Protein AF-0000000078811207 (afdb_homodimer)

Solvent-accessible surface area (backbone atoms only — not comparable to full-atom values): 18098 Å² total; per-residue (Å²): 130,49,45,34,34,35,61,46,60,28,29,70,74,43,28,51,26,34,77,86,66,45,56,83,86,57,55,66,69,56,53,51,52,53,52,51,57,60,66,74,37,53,35,38,34,28,25,46,68,47,51,52,49,49,22,63,73,68,74,38,74,87,61,56,91,26,43,32,40,30,40,31,91,55,86,64,83,60,70,74,47,79,49,45,44,77,34,56,70,62,42,68,61,50,48,54,52,42,43,73,65,46,91,47,42,32,37,32,54,50,40,18,68,47,49,29,52,34,51,66,67,70,56,48,38,32,43,32,40,37,37,36,48,30,32,63,27,57,48,38,44,50,57,60,74,47,85,31,34,36,42,38,51,76,44,76,50,68,47,93,68,42,30,38,36,39,28,30,36,58,70,45,111,132,50,44,36,32,36,62,45,59,27,28,69,73,43,28,52,23,34,81,86,67,46,56,82,88,58,55,66,67,55,54,51,51,54,53,51,59,60,65,74,36,53,34,39,35,29,24,46,69,48,51,51,50,49,22,62,73,66,75,38,73,87,61,57,91,28,43,32,38,31,42,31,91,52,86,64,82,60,69,76,46,78,50,45,43,78,35,57,72,61,42,68,60,51,47,53,52,44,43,74,65,45,91,47,43,32,37,33,55,47,39,17,67,45,49,27,53,33,51,64,66,71,55,49,39,32,40,33,40,36,38,35,48,31,32,62,24,56,49,38,44,50,56,59,75,46,84,30,34,38,41,39,50,76,44,76,50,70,46,93,70,42,31,39,36,40,30,32,34,59,71,47,111

Radius of gyration: 22.1 Å; Cα contacts (8 Å, |Δi|>4): 747; chains: 2; bounding box: 40×66×50 Å

Nearest PDB structures (foldseek):
  7xh2-assembly1_A  TM=8.699E-01  e=9.634E-16  Pseudomonas fluorescens
  3ky8-assembly1_B  TM=8.720E-01  e=1.025E-15  Shewanella loihica PV-4
  3jtw-assembly1_A-2  TM=8.561E-01  e=8.132E-14  Pediococcus pentosaceus ATCC 25745
  3jtw-assembly2_B-3  TM=8.247E-01  e=5.619E-14  Pediococcus pentosaceus ATCC 25745
  6ojs-assembly1_C  TM=7.454E-01  e=2.335E-08  Cryptosporidium hominis

pLDDT: mean 91.36, std 9.41, range [48.72, 98.69]

Sequence (346 aa):
MKQIKANIAVSLDGFIATPDNELDWMPQNVRTLLNKEYETTNYLLLGANTYTCIFEHWGGWPYKSKKTFVVSHYDTNVTEKENVTFLTDMPLRAINELKSSSETDIQVIGGGKFITSLIEASLLDEITLYIVPVMLGDGIKFIGKTFGSKWELTGHRVIDNQVVCLTYQYKGEMKQIKANIAVSLDGFIATPDNELDWMPQNVRTLLNKEYETTNYLLLGANTYTCIFEHWGGWPYKSKKTFVVSHYDTNVTEKENVTFLTDMPLRAINELKSSSETDIQVIGGGKFITSLIEASLLDEITLYIVPVMLGDGIKFIGKTFGSKWELTGHRVIDNQVVCLTYQYKGE

Structure (mmCIF, N/CA/C/O backbone):
data_AF-0000000078811207-model_v1
#
loop_
_entity.id
_entity.type
_entity.pdbx_description
1 polymer 'Bacterial bifunctional deaminase-reductase C-terminal domain-containing protein'
#
loop_
_atom_site.group_PDB
_atom_site.id
_atom_site.type_symbol
_atom_site.label_atom_id
_atom_site.label_alt_id
_atom_site.label_comp_id
_atom_site.label_asym_id
_atom_site.label_entity_id
_atom_site.label_seq_id
_atom_site.pdbx_PDB_ins_code
_atom_site.Cartn_x
_atom_site.Cartn_y
_atom_site.Cartn_z
_atom_site.occupancy
_atom_site.B_iso_or_equiv
_atom_site.auth_seq_id
_atom_site.auth_comp_id
_atom_site.auth_asym_id
_atom_site.auth_atom_id
_atom_site.pdbx_PDB_model_num
ATOM 1 N N . MET A 1 1 ? 14.414 19.469 16.672 1 73.06 1 MET A N 1
ATOM 2 C CA . MET A 1 1 ? 13.5 20.141 15.742 1 73.06 1 MET A CA 1
ATOM 3 C C . MET A 1 1 ? 12.195 19.359 15.609 1 73.06 1 MET A C 1
ATOM 5 O O . MET A 1 1 ? 12.203 18.125 15.672 1 73.06 1 MET A O 1
ATOM 9 N N . LYS A 1 2 ? 11.062 20.094 15.516 1 90.06 2 LYS A N 1
ATOM 10 C CA . LYS A 1 2 ? 9.75 19.469 15.461 1 90.06 2 LYS A CA 1
ATOM 11 C C . LYS A 1 2 ? 9.547 18.734 14.141 1 90.06 2 LYS A C 1
ATOM 13 O O . LYS A 1 2 ? 10.227 19.016 13.156 1 90.06 2 LYS A O 1
ATOM 18 N N . GLN A 1 3 ? 8.766 17.797 14.203 1 95.19 3 GLN A N 1
ATOM 19 C CA . GLN A 1 3 ? 8.562 16.938 13.055 1 95.19 3 GLN A CA 1
ATOM 20 C C . GLN A 1 3 ? 7.246 17.25 12.352 1 95.19 3 GLN A C 1
ATOM 22 O O . GLN A 1 3 ? 6.289 17.703 12.984 1 95.19 3 GLN A O 1
ATOM 27 N N . ILE A 1 4 ? 7.281 17.094 11.062 1 96.88 4 ILE A N 1
ATOM 28 C CA . ILE A 1 4 ? 6.059 17.047 10.273 1 96.88 4 ILE A CA 1
ATOM 29 C C . ILE A 1 4 ? 5.645 15.602 10.047 1 96.88 4 ILE A C 1
ATOM 31 O O . ILE A 1 4 ? 6.395 14.812 9.461 1 96.88 4 ILE A O 1
ATOM 35 N N . LYS A 1 5 ? 4.402 15.289 10.531 1 97.38 5 LYS A N 1
ATOM 36 C CA . LYS A 1 5 ? 3.926 13.906 10.516 1 97.38 5 LYS A CA 1
ATOM 37 C C . LYS A 1 5 ? 2.6 13.789 9.766 1 97.38 5 LYS A C 1
ATOM 39 O O . LYS A 1 5 ? 1.754 14.68 9.852 1 97.38 5 LYS A O 1
ATOM 44 N N . ALA A 1 6 ? 2.516 12.711 9.109 1 97.38 6 ALA A N 1
ATOM 45 C CA . ALA A 1 6 ? 1.243 12.391 8.469 1 97.38 6 ALA A CA 1
ATOM 46 C C . ALA A 1 6 ? 0.683 11.07 8.977 1 97.38 6 ALA A C 1
ATOM 48 O O . ALA A 1 6 ? 1.429 10.109 9.18 1 97.38 6 ALA A O 1
ATOM 49 N N . ASN A 1 7 ? -0.585 11.062 9.312 1 97 7 ASN A N 1
ATOM 50 C CA . ASN A 1 7 ? -1.385 9.875 9.586 1 97 7 ASN A CA 1
ATOM 51 C C . ASN A 1 7 ? -2.508 9.711 8.562 1 97 7 ASN A C 1
ATOM 53 O O . ASN A 1 7 ? -3.295 10.633 8.344 1 97 7 ASN A O 1
ATOM 57 N N . ILE A 1 8 ? -2.58 8.555 8.008 1 97.06 8 ILE A N 1
ATOM 58 C CA . ILE A 1 8 ? -3.539 8.422 6.918 1 97.06 8 ILE A CA 1
ATOM 59 C C . ILE A 1 8 ? -4.012 6.977 6.812 1 97.06 8 ILE A C 1
ATOM 61 O O . ILE A 1 8 ? -3.217 6.047 6.961 1 97.06 8 ILE A O 1
ATOM 65 N N . ALA A 1 9 ? -5.305 6.82 6.621 1 97.69 9 ALA A N 1
ATOM 66 C CA . ALA A 1 9 ? -5.871 5.512 6.316 1 97.69 9 ALA A CA 1
ATOM 67 C C . ALA A 1 9 ? -5.758 5.195 4.828 1 97.69 9 ALA A C 1
ATOM 69 O O . ALA A 1 9 ? -6.031 6.051 3.984 1 97.69 9 ALA A O 1
ATOM 70 N N . VAL A 1 10 ? -5.32 4.008 4.508 1 98.06 10 VAL A N 1
ATOM 71 C CA . VAL A 1 10 ? -5.105 3.607 3.123 1 98.06 10 VAL A CA 1
ATOM 72 C C . VAL A 1 10 ? -5.684 2.213 2.893 1 98.06 10 VAL A C 1
ATOM 74 O O . VAL A 1 10 ? -5.562 1.335 3.752 1 98.06 10 VAL A O 1
ATOM 77 N N . SER A 1 11 ? -6.371 2.041 1.734 1 98.12 11 SER A N 1
ATOM 78 C CA . SER A 1 11 ? -6.816 0.711 1.332 1 98.12 11 SER A CA 1
ATOM 79 C C . SER A 1 11 ? -5.645 -0.158 0.892 1 98.12 11 SER A C 1
ATOM 81 O O . SER A 1 11 ? -4.539 0.345 0.679 1 98.12 11 SER A O 1
ATOM 83 N N . LEU A 1 12 ? -5.848 -1.449 0.739 1 97.5 12 LEU A N 1
ATOM 84 C CA . LEU A 1 12 ? -4.801 -2.387 0.35 1 97.5 12 LEU A CA 1
ATOM 85 C C . LEU A 1 12 ? -4.207 -2.008 -1.003 1 97.5 12 LEU A C 1
ATOM 87 O O . LEU A 1 12 ? -3.021 -2.242 -1.253 1 97.5 12 LEU A O 1
ATOM 91 N N . ASP A 1 13 ? -5.094 -1.452 -1.814 1 97.25 13 ASP A N 1
ATOM 92 C CA . ASP A 1 13 ? -4.645 -1.109 -3.16 1 97.25 13 ASP A CA 1
ATOM 93 C C . ASP A 1 13 ? -4.219 0.354 -3.24 1 97.25 13 ASP A C 1
ATOM 95 O O . ASP A 1 13 ? -4.039 0.896 -4.332 1 97.25 13 ASP A O 1
ATOM 99 N N . GLY A 1 14 ? -4.078 1.075 -2.133 1 97.25 14 GLY A N 1
ATOM 100 C CA . GLY A 1 14 ? -3.322 2.316 -2.064 1 97.25 14 GLY A CA 1
ATOM 101 C C . GLY A 1 14 ? -4.191 3.553 -2.191 1 97.25 14 GLY A C 1
ATOM 102 O O . GLY A 1 14 ? -3.697 4.633 -2.516 1 97.25 14 GLY A O 1
ATOM 103 N N . PHE A 1 15 ? -5.484 3.43 -1.95 1 97.56 15 PHE A N 1
ATOM 104 C CA . PHE A 1 15 ? -6.383 4.57 -2.07 1 97.56 15 PHE A CA 1
ATOM 105 C C . PHE A 1 15 ? -6.785 5.094 -0.696 1 97.56 15 PHE A C 1
ATOM 107 O O . PHE A 1 15 ? -6.859 4.328 0.267 1 97.56 15 PHE A O 1
ATOM 114 N N . ILE A 1 16 ? -7.062 6.395 -0.627 1 96.69 16 ILE A N 1
ATOM 115 C CA . ILE A 1 16 ? -7.438 7.012 0.641 1 96.69 16 ILE A CA 1
ATOM 116 C C . ILE A 1 16 ? -8.898 7.449 0.588 1 96.69 16 ILE A C 1
ATOM 118 O O . ILE A 1 16 ? -9.492 7.793 1.616 1 96.69 16 ILE A O 1
ATOM 122 N N . ALA A 1 17 ? -9.484 7.48 -0.58 1 95.25 17 ALA A N 1
ATOM 123 C CA . ALA A 1 17 ? -10.883 7.82 -0.803 1 95.25 17 ALA A CA 1
ATOM 124 C C . ALA A 1 17 ? -11.375 7.277 -2.145 1 95.25 17 ALA A C 1
ATOM 126 O O . ALA A 1 17 ? -10.57 6.98 -3.029 1 95.25 17 ALA A O 1
ATOM 127 N N . THR A 1 18 ? -12.68 7.137 -2.23 1 94.56 18 THR A N 1
ATOM 128 C CA . THR A 1 18 ? -13.273 6.82 -3.525 1 94.56 18 THR A CA 1
ATOM 129 C C . THR A 1 18 ? -13.148 8 -4.48 1 94.56 18 THR A C 1
ATOM 131 O O . THR A 1 18 ? -12.734 9.094 -4.078 1 94.56 18 THR A O 1
ATOM 134 N N . PRO A 1 19 ? -13.461 7.723 -5.723 1 93.44 19 PRO A N 1
ATOM 135 C CA . PRO A 1 19 ? -13.352 8.82 -6.684 1 93.44 19 PRO A CA 1
ATOM 136 C C . PRO A 1 19 ? -14.211 10.023 -6.309 1 93.44 19 PRO A C 1
ATOM 138 O O . PRO A 1 19 ? -13.883 11.164 -6.656 1 93.44 19 PRO A O 1
ATOM 141 N N . ASP A 1 20 ? -15.289 9.844 -5.613 1 90.81 20 ASP A N 1
ATOM 142 C CA . ASP A 1 20 ? -16.203 10.898 -5.188 1 90.81 20 ASP A CA 1
ATOM 143 C C . ASP A 1 20 ? -15.828 11.414 -3.799 1 90.81 20 ASP A C 1
ATOM 145 O O . ASP A 1 20 ? -16.656 12.016 -3.115 1 90.81 20 ASP A O 1
ATOM 149 N N . ASN A 1 21 ? -14.672 11.047 -3.318 1 90.31 21 ASN A N 1
ATOM 150 C CA . ASN A 1 21 ? -14.086 11.539 -2.074 1 90.31 21 ASN A CA 1
ATOM 151 C C . ASN A 1 21 ? -14.812 10.969 -0.855 1 90.31 21 ASN A C 1
ATOM 153 O O . ASN A 1 21 ? -14.828 11.594 0.208 1 90.31 21 ASN A O 1
ATOM 157 N N . GLU A 1 22 ? -15.445 9.859 -1.056 1 90.69 22 GLU A N 1
ATOM 158 C CA . GLU A 1 22 ? -16.125 9.227 0.065 1 90.69 22 GLU A CA 1
ATOM 159 C C . GLU A 1 22 ? -15.164 8.391 0.904 1 90.69 22 GLU A C 1
ATOM 161 O O . GLU A 1 22 ? -14.219 7.809 0.373 1 90.69 22 GLU A O 1
ATOM 166 N N . LEU A 1 23 ? -15.5 8.297 2.246 1 92.06 23 LEU A N 1
ATOM 167 C CA . LEU A 1 23 ? -14.617 7.641 3.199 1 92.06 23 LEU A CA 1
ATOM 168 C C . LEU A 1 23 ? -15.344 6.523 3.941 1 92.06 23 LEU A C 1
ATOM 170 O O . LEU A 1 23 ? -14.836 6.008 4.941 1 92.06 23 LEU A O 1
ATOM 174 N N . ASP A 1 24 ? -16.469 6.121 3.52 1 91.81 24 ASP A N 1
ATOM 175 C CA . ASP A 1 24 ? -17.328 5.16 4.215 1 91.81 24 ASP A CA 1
ATOM 176 C C . ASP A 1 24 ? -16.641 3.799 4.32 1 91.81 24 ASP A C 1
ATOM 178 O O . ASP A 1 24 ? -17 2.984 5.172 1 91.81 24 ASP A O 1
ATOM 182 N N . TRP A 1 25 ? -15.68 3.566 3.502 1 93.88 25 TRP A N 1
ATOM 183 C CA . TRP A 1 25 ? -14.945 2.305 3.523 1 93.88 25 TRP A CA 1
ATOM 184 C C . TRP A 1 25 ? -14.055 2.217 4.754 1 93.88 25 TRP A C 1
ATOM 186 O O . TRP A 1 25 ? -13.602 1.13 5.121 1 93.88 25 TRP A O 1
ATOM 196 N N . MET A 1 26 ? -13.719 3.338 5.41 1 94.81 26 MET A N 1
ATOM 197 C CA . MET A 1 26 ? -12.836 3.412 6.574 1 94.81 26 MET A CA 1
ATOM 198 C C . MET A 1 26 ? -13.586 3.025 7.848 1 94.81 26 MET A C 1
ATOM 200 O O . MET A 1 26 ? -14.633 3.6 8.156 1 94.81 26 MET A O 1
ATOM 204 N N . PRO A 1 27 ? -12.992 2.107 8.578 1 96.19 27 PRO A N 1
ATOM 205 C CA . PRO A 1 27 ? -13.625 1.728 9.844 1 96.19 27 PRO A CA 1
ATOM 206 C C . PRO A 1 27 ? -13.688 2.881 10.844 1 96.19 27 PRO A C 1
ATOM 208 O O . PRO A 1 27 ? -12.766 3.699 10.898 1 96.19 27 PRO A O 1
ATOM 211 N N . GLN A 1 28 ? -14.695 2.883 11.695 1 94.88 28 GLN A N 1
ATOM 212 C CA . GLN A 1 28 ? -14.922 3.949 12.664 1 94.88 28 GLN A CA 1
ATOM 213 C C . GLN A 1 28 ? -13.766 4.039 13.656 1 94.88 28 GLN A C 1
ATOM 215 O O . GLN A 1 28 ? -13.383 5.133 14.07 1 94.88 28 GLN A O 1
ATOM 220 N N . ASN A 1 29 ? -13.289 2.947 14.055 1 96.38 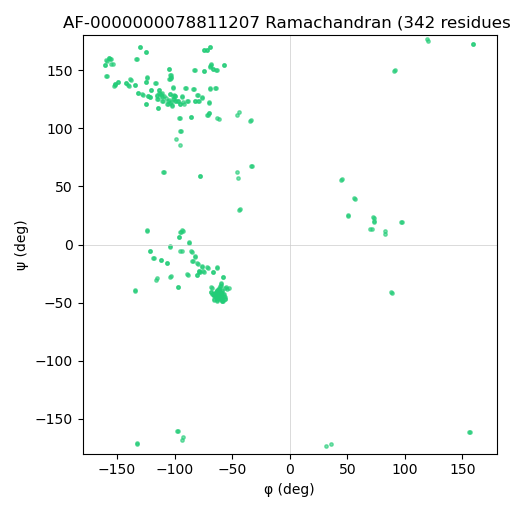29 ASN A N 1
ATOM 221 C CA . ASN A 1 29 ? -12.188 2.953 15.016 1 96.38 29 ASN A CA 1
ATOM 222 C C . ASN A 1 29 ? -10.953 3.643 14.445 1 96.38 29 ASN A C 1
ATOM 224 O O . ASN A 1 29 ? -10.234 4.336 15.164 1 96.38 29 ASN A O 1
ATOM 228 N N . VAL A 1 30 ? -10.719 3.434 13.172 1 96.81 30 VAL A N 1
ATOM 229 C CA . VAL A 1 30 ? -9.594 4.098 12.516 1 96.81 30 VAL A CA 1
ATOM 230 C C . VAL A 1 30 ? -9.836 5.602 12.477 1 96.81 30 VAL A C 1
ATOM 232 O O . VAL A 1 30 ? -8.93 6.391 12.781 1 96.81 30 VAL A O 1
ATOM 235 N N . ARG A 1 31 ? -11.039 5.973 12.148 1 94.44 31 ARG A N 1
ATOM 236 C CA . ARG A 1 31 ? -11.398 7.387 12.141 1 94.44 31 ARG A CA 1
ATOM 237 C C . ARG A 1 31 ? -11.148 8.016 13.508 1 94.44 31 ARG A C 1
ATOM 239 O O . ARG A 1 31 ? -10.586 9.109 13.594 1 94.44 31 ARG A O 1
ATOM 246 N N . THR A 1 32 ? -11.531 7.336 14.508 1 95.31 32 THR A N 1
ATOM 247 C CA . THR A 1 32 ? -11.359 7.816 15.875 1 95.31 32 THR A CA 1
ATOM 248 C C . THR A 1 32 ? -9.883 7.973 16.203 1 95.31 32 THR A C 1
ATOM 250 O O . THR A 1 32 ? -9.477 8.977 16.797 1 95.31 32 THR A O 1
ATOM 253 N N . LEU A 1 33 ? -9.117 7.031 15.836 1 95.62 33 LEU A N 1
ATOM 254 C CA . LEU A 1 33 ? -7.684 7.074 16.109 1 95.62 33 LEU A CA 1
ATOM 255 C C . LEU A 1 33 ? -7.023 8.227 15.359 1 95.62 33 LEU A C 1
ATOM 257 O O . LEU A 1 33 ? -6.16 8.914 15.906 1 95.62 33 LEU A O 1
ATOM 261 N N . LEU A 1 34 ? -7.41 8.406 14.117 1 94.38 34 LEU A N 1
ATOM 262 C CA . LEU A 1 34 ? -6.883 9.523 13.336 1 94.38 34 LEU A CA 1
ATOM 263 C C . LEU A 1 34 ? -7.223 10.852 13.992 1 94.38 34 LEU A C 1
ATOM 265 O O . LEU A 1 34 ? -6.359 11.727 14.117 1 94.38 34 LEU A O 1
ATOM 269 N N . ASN A 1 35 ? -8.43 11.008 14.398 1 91.94 35 ASN A N 1
ATOM 270 C CA . ASN A 1 35 ? -8.852 12.227 15.086 1 91.94 35 ASN A CA 1
ATOM 271 C C . ASN A 1 35 ? -8.047 12.461 16.359 1 91.94 35 ASN A C 1
ATOM 273 O O . ASN A 1 35 ? -7.695 13.602 16.672 1 91.94 35 ASN A O 1
ATOM 277 N N . LYS A 1 36 ? -7.77 11.422 17.047 1 93.44 36 LYS A N 1
ATOM 278 C CA . LYS A 1 36 ? -6.977 11.531 18.281 1 93.44 36 LYS A CA 1
ATOM 279 C C . LYS A 1 36 ? -5.57 12.047 17.969 1 93.44 36 LYS A C 1
ATOM 281 O O . LYS A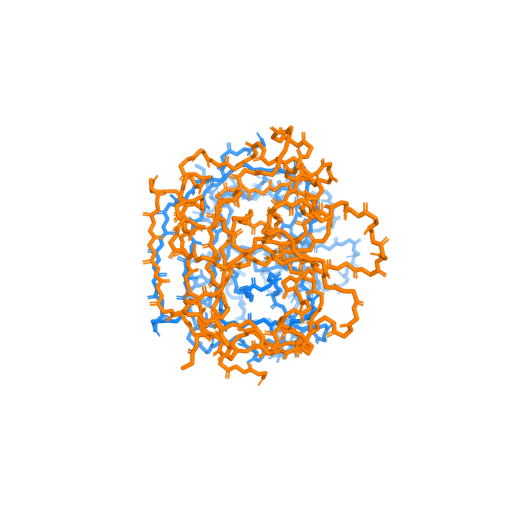 1 36 ? -5 12.805 18.766 1 93.44 36 LYS A O 1
ATOM 286 N N . GLU A 1 37 ? -5.027 11.578 16.875 1 92.88 37 GLU A N 1
ATOM 287 C CA . GLU A 1 37 ? -3.707 12.062 16.469 1 92.88 37 GLU A CA 1
ATOM 288 C C . GLU A 1 37 ? -3.715 13.57 16.25 1 92.88 37 GLU A C 1
ATOM 290 O O . GLU A 1 37 ? -2.775 14.266 16.641 1 92.88 37 GLU A O 1
ATOM 295 N N . TYR A 1 38 ? -4.77 14.062 15.625 1 91.12 38 TYR A N 1
ATOM 296 C CA . TYR A 1 38 ? -4.887 15.492 15.344 1 91.12 38 TYR A CA 1
ATOM 297 C C . TYR A 1 38 ? -5.027 16.297 16.641 1 91.12 38 TYR A C 1
ATOM 299 O O . TYR A 1 38 ? -4.629 17.453 16.703 1 91.12 38 TYR A O 1
ATOM 307 N N . GLU A 1 39 ? -5.496 15.625 17.656 1 89.19 39 GLU A N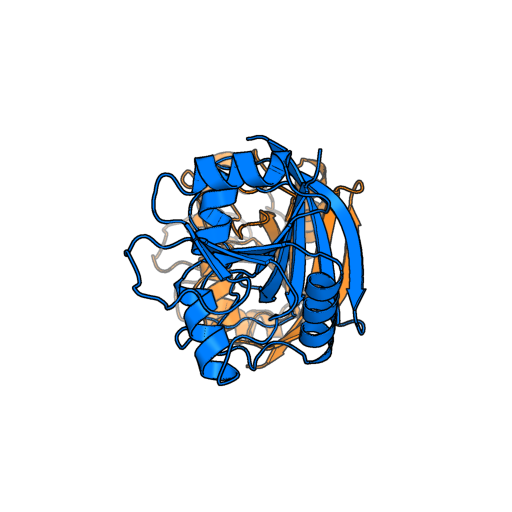 1
ATOM 308 C CA . GLU A 1 39 ? -5.715 16.297 18.938 1 89.19 39 GLU A CA 1
ATOM 309 C C . GLU A 1 39 ? -4.41 16.453 19.703 1 89.19 39 GLU A C 1
ATOM 311 O O . GLU A 1 39 ? -4.324 17.266 20.641 1 89.19 39 GLU A O 1
ATOM 316 N N . THR A 1 40 ? -3.434 15.766 19.359 1 88.94 40 THR A N 1
ATOM 317 C CA . THR A 1 40 ? -2.188 15.734 20.109 1 88.94 40 THR A CA 1
ATOM 318 C C . THR A 1 40 ? -1.311 16.938 19.75 1 88.94 40 THR A C 1
ATOM 320 O O . THR A 1 40 ? -0.302 17.188 20.406 1 88.94 40 THR A O 1
ATOM 323 N N . THR A 1 41 ? -1.635 17.641 18.766 1 91 41 THR A N 1
ATOM 324 C CA . THR A 1 41 ? -0.812 18.75 18.328 1 91 41 THR A CA 1
ATOM 325 C C . THR A 1 41 ? -1.631 20.047 18.281 1 91 41 THR A C 1
ATOM 327 O O . THR A 1 41 ? -2.859 20 18.375 1 91 41 THR A O 1
ATOM 330 N N . ASN A 1 42 ? -0.828 21.141 18.188 1 92.38 42 ASN A N 1
ATOM 331 C CA . ASN A 1 42 ? -1.489 22.438 18.016 1 92.38 42 ASN A CA 1
ATOM 332 C C . ASN A 1 42 ? -1.373 22.938 16.578 1 92.38 42 ASN A C 1
ATOM 334 O O . ASN A 1 42 ? -1.95 23.969 16.234 1 92.38 42 ASN A O 1
ATOM 338 N N . TYR A 1 43 ? -0.715 22.203 15.766 1 94.62 43 TYR A N 1
ATOM 339 C CA . TYR A 1 43 ? -0.468 22.656 14.398 1 94.62 43 TYR A CA 1
ATOM 340 C C . TYR A 1 43 ? -0.968 21.625 13.391 1 94.62 43 TYR A C 1
ATOM 342 O O . TYR A 1 43 ? -0.544 20.469 13.406 1 94.62 43 TYR A O 1
ATOM 350 N N . LEU A 1 44 ? -1.874 22.109 12.562 1 95.31 44 LEU A N 1
ATOM 351 C CA . LEU A 1 44 ? -2.416 21.266 11.5 1 95.31 44 LEU A CA 1
ATOM 352 C C . LEU A 1 44 ? -2.064 21.844 10.133 1 95.31 44 LEU A C 1
ATOM 354 O O . LEU A 1 44 ? -2.084 23.062 9.938 1 95.31 44 LEU A O 1
ATOM 358 N N . LEU A 1 45 ? -1.705 21 9.227 1 95.25 45 LEU A N 1
ATOM 359 C CA . LEU A 1 45 ? -1.34 21.359 7.863 1 95.25 45 LEU A CA 1
ATOM 360 C C . LEU A 1 45 ? -2.141 20.531 6.859 1 95.25 45 LEU A C 1
ATOM 362 O O . LEU A 1 45 ? -2.219 19.312 6.973 1 95.25 45 LEU A O 1
ATOM 366 N N . LEU A 1 46 ? -2.777 21.188 5.891 1 94.19 46 LEU A N 1
ATOM 367 C CA . LEU A 1 46 ? -3.51 20.438 4.879 1 94.19 46 LEU A CA 1
ATOM 368 C C . LEU A 1 46 ? -3.648 21.234 3.592 1 94.19 46 LEU A C 1
ATOM 370 O O . LEU A 1 46 ? -3.377 22.438 3.576 1 94.19 46 LEU A O 1
ATOM 374 N N . GLY A 1 47 ? -3.9 20.547 2.504 1 91.75 47 GLY A N 1
ATOM 375 C CA . GLY A 1 47 ? -4.191 21.188 1.235 1 91.75 47 GLY A CA 1
ATOM 376 C C . GLY A 1 47 ? -5.586 21.781 1.176 1 91.75 47 GLY A C 1
ATOM 377 O O . GLY A 1 47 ? -6.48 21.359 1.906 1 91.75 47 GLY A O 1
ATOM 378 N N . ALA A 1 48 ? -5.836 22.594 0.17 1 89.19 48 ALA A N 1
ATOM 379 C CA . ALA A 1 48 ? -7.086 23.328 0.034 1 89.19 48 ALA A CA 1
ATOM 380 C C . ALA A 1 48 ? -8.25 22.391 -0.26 1 89.19 48 ALA A C 1
ATOM 382 O O . ALA A 1 48 ? -9.344 22.547 0.292 1 89.19 48 ALA A O 1
ATOM 383 N N . ASN A 1 49 ? -8.047 21.422 -1.085 1 87.75 49 ASN A N 1
ATOM 384 C CA . ASN A 1 49 ? -9.109 20.484 -1.432 1 87.75 49 ASN A CA 1
ATOM 385 C C . ASN A 1 49 ? -9.578 19.703 -0.214 1 87.75 49 ASN A C 1
ATOM 387 O O . ASN A 1 49 ? -10.781 19.547 0.007 1 87.75 49 ASN A O 1
ATOM 391 N N . THR A 1 50 ? -8.664 19.188 0.552 1 90.69 50 THR A N 1
ATOM 392 C CA . THR A 1 50 ? -9 18.453 1.763 1 90.69 50 THR A CA 1
ATOM 393 C C . THR A 1 50 ? -9.711 19.359 2.768 1 90.69 50 THR A C 1
ATOM 395 O O . THR A 1 50 ? -10.703 18.953 3.379 1 90.69 50 THR A O 1
ATOM 398 N N . TYR A 1 51 ? -9.234 20.609 2.912 1 89.75 51 TYR A N 1
ATOM 399 C CA . TYR A 1 51 ? -9.867 21.562 3.809 1 89.75 51 TYR A CA 1
ATOM 400 C C . TYR A 1 51 ? -11.328 21.781 3.422 1 89.75 51 TYR A C 1
ATOM 402 O O . TYR A 1 51 ? -12.219 21.719 4.27 1 89.75 51 TYR A O 1
ATOM 410 N N . THR A 1 52 ? -11.547 22.016 2.154 1 88.19 52 THR A N 1
ATOM 411 C CA . THR A 1 52 ? -12.891 22.266 1.647 1 88.19 52 THR A CA 1
ATOM 412 C C . THR A 1 52 ? -13.797 21.062 1.874 1 88.19 52 THR A C 1
ATOM 414 O O . THR A 1 52 ? -14.938 21.203 2.311 1 88.19 52 THR A O 1
ATOM 417 N N . CYS A 1 53 ? -13.25 19.938 1.634 1 87.75 53 CYS A N 1
ATOM 418 C CA . CYS A 1 53 ? -14.023 18.703 1.805 1 87.75 53 CYS A CA 1
ATOM 419 C C . CYS A 1 53 ? -14.445 18.516 3.258 1 87.75 53 CYS A C 1
ATOM 421 O O . CYS A 1 53 ? -15.609 18.25 3.543 1 87.75 53 CYS A O 1
ATOM 423 N N . ILE A 1 54 ? -13.508 18.672 4.148 1 87.75 54 ILE A N 1
ATOM 424 C CA . ILE A 1 54 ? -13.797 18.516 5.57 1 87.75 54 ILE A CA 1
ATOM 425 C C . ILE A 1 54 ? -14.781 19.594 6.02 1 87.75 54 ILE A C 1
ATOM 427 O O . ILE A 1 54 ? -15.742 19.312 6.738 1 87.75 54 ILE A O 1
ATOM 431 N N . PHE A 1 55 ? -14.602 20.75 5.586 1 87.62 55 PHE A N 1
ATOM 432 C CA . PHE A 1 55 ? -15.469 21.875 5.93 1 87.62 55 PHE A CA 1
ATOM 433 C C . PHE A 1 55 ? -16.906 21.594 5.504 1 87.62 55 PHE A C 1
ATOM 435 O O . PHE A 1 55 ? -17.844 21.797 6.285 1 87.62 55 PHE A O 1
ATOM 442 N N . GLU A 1 56 ? -17.047 21.172 4.312 1 87.69 56 GLU A N 1
ATOM 443 C CA . GLU A 1 56 ? -18.375 20.875 3.77 1 87.69 56 GLU A CA 1
ATOM 444 C C . GLU A 1 56 ? -19.016 19.688 4.484 1 87.69 56 GLU A C 1
ATOM 446 O O . GLU A 1 56 ? -20.203 19.703 4.797 1 87.69 56 GLU A O 1
ATOM 451 N N . HIS A 1 57 ? -18.234 18.719 4.711 1 84.75 57 HIS A N 1
ATOM 452 C CA . HIS A 1 57 ? -18.75 17.5 5.336 1 84.75 57 HIS A CA 1
ATOM 453 C C . HIS A 1 57 ? -19.25 17.781 6.75 1 84.75 57 HIS A C 1
ATOM 455 O O . HIS A 1 57 ? -20.281 17.266 7.16 1 84.75 57 HIS A O 1
ATOM 461 N N . TRP A 1 58 ? -18.516 18.547 7.477 1 86 58 TRP A N 1
ATOM 462 C CA . TRP A 1 58 ? -18.844 18.797 8.883 1 86 58 TRP A CA 1
ATOM 463 C C . TRP A 1 58 ? -19.688 20.062 9.039 1 86 58 TRP A C 1
ATOM 465 O O . TRP A 1 58 ? -20.172 20.359 10.133 1 86 58 TRP A O 1
ATOM 475 N N . GLY A 1 59 ? -19.891 20.766 7.965 1 87.19 59 GLY A N 1
ATOM 476 C CA . GLY A 1 59 ? -20.609 22.031 8.031 1 87.19 59 GLY A CA 1
ATOM 477 C C . GLY A 1 59 ? -19.797 23.141 8.656 1 87.19 59 GLY A C 1
ATOM 478 O O . GLY A 1 59 ? -20.359 24.094 9.203 1 87.19 59 GLY A O 1
ATOM 479 N N . GLY A 1 60 ? -18.516 22.953 8.664 1 87.69 60 GLY A N 1
ATOM 480 C CA . GLY A 1 60 ? -17.547 23.859 9.25 1 87.69 60 GLY A CA 1
ATOM 481 C C . GLY A 1 60 ? -16.219 23.172 9.57 1 87.69 60 GLY A C 1
ATOM 482 O O . GLY A 1 60 ? -16.094 21.953 9.43 1 87.69 60 GLY A O 1
ATOM 483 N N . TRP A 1 61 ? -15.25 24.016 9.969 1 90 61 TRP A N 1
ATOM 484 C CA . TRP A 1 61 ? -13.961 23.453 10.344 1 90 61 TRP A CA 1
ATOM 485 C C . TRP A 1 61 ? -14.008 22.875 11.758 1 90 61 TRP A C 1
ATOM 487 O O . TRP A 1 61 ? -14.258 23.609 12.719 1 90 61 TRP A O 1
ATOM 497 N N . PRO A 1 62 ? -13.68 21.594 11.945 1 87.94 62 PRO A N 1
ATOM 498 C CA . PRO A 1 62 ? -13.898 20.953 13.234 1 87.94 62 PRO A CA 1
ATOM 499 C C . PRO A 1 62 ? -12.75 21.188 14.219 1 87.94 62 PRO A C 1
ATOM 501 O O . PRO A 1 62 ? -12.898 20.938 15.414 1 87.94 62 PRO A O 1
ATOM 504 N N . TYR A 1 63 ? -11.648 21.641 13.773 1 90.62 63 TYR A N 1
ATOM 505 C CA . TYR A 1 63 ? -10.484 21.828 14.641 1 90.62 63 TYR A CA 1
ATOM 506 C C . TYR A 1 63 ? -10.203 23.312 14.867 1 90.62 63 TYR A C 1
ATOM 508 O O . TYR A 1 63 ? -9.078 23.781 14.68 1 90.62 63 TYR A O 1
ATOM 516 N N . LYS A 1 64 ? -11.086 24.047 15.469 1 88 64 LYS A N 1
ATOM 517 C CA . LYS A 1 64 ? -11.047 25.5 15.586 1 88 64 LYS A CA 1
ATOM 518 C C . LYS A 1 64 ? -10.016 25.953 16.625 1 88 64 LYS A C 1
ATOM 520 O O . LYS A 1 64 ? -9.5 27.062 16.547 1 88 64 LYS A O 1
ATOM 525 N N . SER A 1 65 ? -9.68 25.094 17.531 1 88.69 65 SER A N 1
ATOM 526 C CA . SER A 1 65 ? -8.742 25.438 18.594 1 88.69 65 SER A CA 1
ATOM 527 C C . SER A 1 65 ? -7.301 25.25 18.156 1 88.69 65 SER A C 1
ATOM 529 O O . SER A 1 65 ? -6.367 25.625 18.859 1 88.69 65 SER A O 1
ATOM 531 N N . LYS A 1 66 ? -7.113 24.703 16.969 1 92.31 66 LYS A N 1
ATOM 532 C CA . LYS A 1 66 ? -5.773 24.406 16.469 1 92.31 66 LYS A CA 1
ATOM 533 C C . LYS A 1 66 ? -5.328 25.438 15.438 1 92.31 66 LYS A C 1
ATOM 535 O O . LYS A 1 66 ? -6.152 25.984 14.703 1 92.31 66 LYS A O 1
ATOM 540 N N . LYS A 1 67 ? -4.055 25.75 15.477 1 93.12 67 LYS A N 1
ATOM 541 C CA . LYS A 1 67 ? -3.492 26.547 14.383 1 93.12 67 LYS A CA 1
ATOM 542 C C . LYS A 1 67 ? -3.43 25.734 13.094 1 93.12 67 LYS A C 1
ATOM 544 O O . LYS A 1 67 ? -2.678 24.766 12.992 1 93.12 67 LYS A O 1
ATOM 549 N N . THR A 1 68 ? -4.227 26.172 12.148 1 93.44 68 THR A N 1
ATOM 550 C CA . THR A 1 68 ? -4.363 25.406 10.914 1 93.44 68 THR A CA 1
ATOM 551 C C . THR A 1 68 ? -3.787 26.188 9.734 1 93.44 68 THR A C 1
ATOM 553 O O . THR A 1 68 ? -4.086 27.375 9.562 1 93.44 68 THR A O 1
ATOM 556 N N . PHE A 1 69 ? -2.949 25.516 8.977 1 92.38 69 PHE A N 1
ATOM 557 C CA . PHE A 1 69 ? -2.355 26.094 7.781 1 92.38 69 PHE A CA 1
ATOM 558 C C . PHE A 1 69 ? -2.814 25.344 6.535 1 92.38 69 PHE A C 1
ATOM 560 O O . PHE A 1 69 ? -2.658 24.125 6.445 1 92.38 69 PHE A O 1
ATOM 567 N N . VAL A 1 70 ? -3.354 26.047 5.613 1 92.81 70 VAL A N 1
ATOM 568 C CA . VAL A 1 70 ? -3.916 25.469 4.398 1 92.81 70 VAL A CA 1
ATOM 569 C C . VAL A 1 70 ? -3.104 25.922 3.188 1 92.81 70 VAL A C 1
ATOM 571 O O . VAL A 1 70 ? -3.01 27.125 2.908 1 92.81 70 VAL A O 1
ATOM 574 N N . VAL A 1 71 ? -2.512 24.969 2.523 1 91.12 71 VAL A N 1
ATOM 575 C CA . VAL A 1 71 ? -1.761 25.266 1.308 1 91.12 71 VAL A CA 1
ATOM 576 C C . VAL A 1 71 ? -2.717 25.359 0.12 1 91.12 71 VAL A C 1
ATOM 578 O O . VAL A 1 71 ? -3.488 24.438 -0.136 1 91.12 71 VAL A O 1
ATOM 581 N N . SER A 1 72 ? -2.676 26.484 -0.554 1 84.62 72 SER A N 1
ATOM 582 C CA . SER A 1 72 ? -3.574 26.734 -1.678 1 84.62 72 SER A CA 1
ATOM 583 C C . SER A 1 72 ? -2.855 27.438 -2.82 1 84.62 72 SER A C 1
ATOM 585 O O . SER A 1 72 ? -1.938 28.234 -2.586 1 84.62 72 SER A O 1
ATOM 587 N N . HIS A 1 73 ? -3.096 26.984 -4.066 1 74.81 73 HIS A N 1
ATOM 588 C CA . HIS A 1 73 ? -2.561 27.703 -5.219 1 74.81 73 HIS A CA 1
ATOM 589 C C . HIS A 1 73 ? -3.402 28.938 -5.547 1 74.81 73 HIS A C 1
ATOM 591 O O . HIS A 1 73 ? -2.973 29.797 -6.309 1 74.81 73 HIS A O 1
ATOM 597 N N . TYR A 1 74 ? -4.574 28.875 -5.117 1 63 74 TYR A N 1
ATOM 598 C CA . TYR A 1 74 ? -5.453 29.984 -5.453 1 63 74 TYR A CA 1
ATOM 599 C C . TYR A 1 74 ? -5.73 30.859 -4.227 1 63 74 TYR A C 1
ATOM 601 O O . TYR A 1 74 ? -5.727 30.359 -3.098 1 63 74 TYR A O 1
ATOM 609 N N . ASP A 1 75 ? -5.473 32.156 -4.359 1 53.81 75 ASP A N 1
ATOM 610 C CA . ASP A 1 75 ? -5.836 33.125 -3.334 1 53.81 75 ASP A CA 1
ATOM 611 C C . ASP A 1 75 ? -7.254 32.875 -2.824 1 53.81 75 ASP A C 1
ATOM 613 O O . ASP A 1 75 ? -8.227 33.125 -3.541 1 53.81 75 ASP A O 1
ATOM 617 N N . THR A 1 76 ? -7.441 31.672 -2.338 1 53.97 76 THR A N 1
ATOM 618 C CA . THR A 1 76 ? -8.836 31.469 -1.97 1 53.97 76 THR A CA 1
ATOM 619 C C . THR A 1 76 ? -9.258 32.469 -0.878 1 53.97 76 THR A C 1
ATOM 621 O O . THR A 1 76 ? -8.461 32.781 0.004 1 53.97 76 THR A O 1
ATOM 624 N N . ASN A 1 77 ? -10.016 33.375 -1.247 1 48.72 77 ASN A N 1
ATOM 625 C CA . ASN A 1 77 ? -10.68 34.312 -0.354 1 48.72 77 ASN A CA 1
ATOM 626 C C . ASN A 1 77 ? -11.25 33.625 0.877 1 48.72 77 ASN A C 1
ATOM 628 O O . ASN A 1 77 ? -12.445 33.344 0.932 1 48.72 77 ASN A O 1
ATOM 632 N N . VAL A 1 78 ? -10.578 32.625 1.206 1 52.75 78 VAL A N 1
ATOM 633 C CA . VAL A 1 78 ? -11.281 32.062 2.35 1 52.75 78 VAL A CA 1
ATOM 634 C C . VAL A 1 78 ? -11.109 32.969 3.568 1 52.75 78 VAL A C 1
ATOM 636 O O . VAL A 1 78 ? -10.023 33.5 3.801 1 52.75 78 VAL A O 1
ATOM 639 N N . THR A 1 79 ? -12.031 33.531 3.951 1 50.34 79 THR A N 1
ATOM 640 C CA . THR A 1 79 ? -12.141 34.312 5.188 1 50.34 79 THR A CA 1
ATOM 641 C C . THR A 1 79 ? -11.289 33.688 6.289 1 50.34 79 THR A C 1
ATOM 643 O O . THR A 1 79 ? -11.32 32.469 6.5 1 50.34 79 THR A O 1
ATOM 646 N N . GLU A 1 80 ? -10.219 34.438 6.496 1 53.75 80 GLU A N 1
ATOM 647 C CA . GLU A 1 80 ? -9.477 34.188 7.727 1 53.75 80 GLU A CA 1
ATOM 648 C C . GLU A 1 80 ? -10.414 33.75 8.852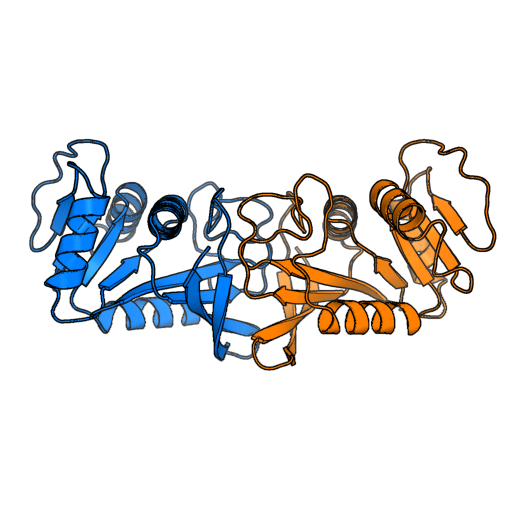 1 53.75 80 GLU A C 1
ATOM 650 O O . GLU A 1 80 ? -11.336 34.5 9.211 1 53.75 80 GLU A O 1
ATOM 655 N N . LYS A 1 81 ? -11.047 32.531 8.75 1 62.34 81 LYS A N 1
ATOM 656 C CA . LYS A 1 81 ? -11.758 32.125 9.969 1 62.34 81 LYS A CA 1
ATOM 657 C C . LYS A 1 81 ? -10.773 31.812 11.094 1 62.34 81 LYS A C 1
ATOM 659 O O . LYS A 1 81 ? -9.578 31.625 10.852 1 62.34 81 LYS A O 1
ATOM 664 N N . GLU A 1 82 ? -11.141 31.906 12.242 1 70.94 82 GLU A N 1
ATOM 665 C CA . GLU A 1 82 ? -10.375 31.828 13.484 1 70.94 82 GLU A CA 1
ATOM 666 C C . GLU A 1 82 ? -9.406 30.641 13.461 1 70.94 82 GLU A C 1
ATOM 668 O O . GLU A 1 82 ? -9.812 29.5 13.305 1 70.94 82 GLU A O 1
ATOM 673 N N . ASN A 1 83 ? -7.996 30.891 13.406 1 87.88 83 ASN A N 1
ATOM 674 C CA . ASN A 1 83 ? -6.793 30.078 13.594 1 87.88 83 ASN A CA 1
ATOM 675 C C . ASN A 1 83 ? -6.434 29.312 12.328 1 87.88 83 ASN A C 1
ATOM 677 O O . ASN A 1 83 ? -5.758 28.281 12.391 1 87.88 83 ASN A O 1
ATOM 681 N N . VAL A 1 84 ? -7.168 29.719 11.117 1 90.75 84 VAL A N 1
ATOM 682 C CA . VAL A 1 84 ? -6.836 29.109 9.836 1 90.75 84 VAL A CA 1
ATOM 683 C C . VAL A 1 84 ? -6.082 30.109 8.961 1 90.75 84 VAL A C 1
ATOM 685 O O . VAL A 1 84 ? -6.555 31.219 8.734 1 90.75 84 VAL A O 1
ATOM 688 N N . THR A 1 85 ? -4.898 29.781 8.57 1 88.62 85 THR A N 1
ATOM 689 C CA . THR A 1 85 ? -4.07 30.609 7.699 1 88.62 85 THR A CA 1
ATOM 690 C C . THR A 1 85 ? -3.859 29.938 6.348 1 88.62 85 THR A C 1
ATOM 692 O O . THR A 1 85 ? -3.479 28.766 6.289 1 88.62 85 THR A O 1
ATOM 695 N N . PHE A 1 86 ? -4.031 30.641 5.285 1 89.12 86 PHE A N 1
ATOM 696 C CA . PHE A 1 86 ? -3.818 30.109 3.945 1 89.12 86 PHE A CA 1
ATOM 697 C C . PHE A 1 86 ? -2.43 30.469 3.434 1 89.12 86 PHE A C 1
ATOM 699 O O . PHE A 1 86 ? -2.037 31.641 3.473 1 89.12 86 PHE A O 1
ATOM 706 N N . LEU A 1 87 ? -1.702 29.469 3.086 1 88.06 87 LEU A N 1
ATOM 707 C CA . LEU A 1 87 ? -0.37 29.641 2.518 1 88.06 87 LEU A CA 1
ATOM 708 C C . LEU A 1 87 ? -0.422 29.625 0.994 1 88.06 87 LEU A C 1
ATOM 710 O O . LEU A 1 87 ? -0.658 28.562 0.394 1 88.06 87 LEU A O 1
ATOM 714 N N . THR A 1 88 ? -0.229 30.703 0.302 1 83.38 88 THR A N 1
ATOM 715 C CA . THR A 1 88 ? -0.379 30.797 -1.145 1 83.38 88 THR A CA 1
ATOM 716 C C . THR A 1 88 ? 0.961 31.109 -1.807 1 83.38 88 THR A C 1
ATOM 718 O O . THR A 1 88 ? 1.188 30.734 -2.961 1 83.38 88 THR A O 1
ATOM 721 N N . ASP A 1 89 ? 1.792 31.797 -1.063 1 78 89 ASP A N 1
ATOM 722 C CA . ASP A 1 89 ? 3.086 32.188 -1.609 1 78 89 ASP A CA 1
ATOM 723 C C . ASP A 1 89 ? 4.207 31.312 -1.058 1 78 89 ASP A C 1
ATOM 725 O O . ASP A 1 89 ? 4.438 31.281 0.152 1 78 89 ASP A O 1
ATOM 729 N N . MET A 1 90 ? 4.941 30.641 -1.949 1 81.12 90 MET A N 1
ATOM 730 C CA . MET A 1 90 ? 6.062 29.766 -1.607 1 81.12 90 MET A CA 1
ATOM 731 C C . MET A 1 90 ? 5.703 28.844 -0.441 1 81.12 90 MET A C 1
ATOM 733 O O . MET A 1 90 ? 6.359 28.891 0.604 1 81.12 90 MET A O 1
ATOM 737 N N . PRO A 1 91 ? 4.668 28.109 -0.616 1 87.06 91 PRO A N 1
ATOM 738 C CA . PRO A 1 91 ? 4.129 27.344 0.508 1 87.06 91 PRO A CA 1
ATOM 739 C C . PRO A 1 91 ? 5.168 26.422 1.148 1 87.06 91 PRO A C 1
ATOM 741 O O . PRO A 1 91 ? 5.207 26.281 2.373 1 87.06 91 PRO A O 1
ATOM 744 N N . LEU A 1 92 ? 5.992 25.844 0.464 1 87.31 92 LEU A N 1
ATOM 745 C CA . LEU A 1 92 ? 6.977 24.922 1.016 1 87.31 92 LEU A CA 1
ATOM 746 C C . LEU A 1 92 ? 7.992 25.656 1.881 1 87.31 92 LEU A C 1
ATOM 748 O O . LEU A 1 92 ? 8.453 25.125 2.896 1 87.31 92 LEU A O 1
ATOM 752 N N . ARG A 1 93 ? 8.367 26.875 1.459 1 89.69 93 ARG A N 1
ATOM 753 C CA . ARG A 1 93 ? 9.242 27.703 2.287 1 89.69 93 ARG A CA 1
ATOM 754 C C . ARG A 1 93 ? 8.555 28.078 3.596 1 89.69 93 ARG A C 1
ATOM 756 O O . ARG A 1 93 ? 9.172 28.031 4.66 1 89.69 93 ARG A O 1
ATOM 763 N N . ALA A 1 94 ? 7.34 28.422 3.43 1 89.88 94 ALA A N 1
ATOM 764 C CA . ALA A 1 94 ? 6.562 28.781 4.613 1 89.88 94 ALA A CA 1
ATOM 765 C C . ALA A 1 94 ? 6.449 27.594 5.57 1 89.88 94 ALA A C 1
ATOM 767 O O . ALA A 1 94 ? 6.523 27.766 6.789 1 89.88 94 ALA A O 1
ATOM 768 N N . ILE A 1 95 ? 6.289 26.453 5.082 1 92.56 95 ILE A N 1
ATOM 769 C CA . ILE A 1 95 ? 6.172 25.234 5.879 1 92.56 95 ILE A CA 1
ATOM 770 C C . ILE A 1 95 ? 7.496 24.953 6.586 1 92.56 95 ILE A C 1
ATOM 772 O O . ILE A 1 95 ? 7.512 24.562 7.758 1 92.56 95 ILE A O 1
ATOM 776 N N . ASN A 1 96 ? 8.531 25.125 5.867 1 91.25 96 ASN A N 1
ATOM 777 C CA . ASN A 1 96 ? 9.844 24.938 6.484 1 91.25 96 ASN A CA 1
ATOM 778 C C . ASN A 1 96 ? 10.047 25.906 7.656 1 91.25 96 ASN A C 1
ATOM 780 O O . ASN A 1 96 ? 10.594 25.516 8.688 1 91.25 96 ASN A O 1
ATOM 784 N N . GLU A 1 97 ? 9.633 27.125 7.477 1 90.88 97 GLU A N 1
ATOM 785 C CA . GLU A 1 97 ? 9.703 28.109 8.547 1 90.88 97 GLU A CA 1
ATOM 786 C C . GLU A 1 97 ? 8.805 27.719 9.719 1 90.88 97 GLU A C 1
ATOM 788 O O . GLU A 1 97 ? 9.188 27.891 10.883 1 90.88 97 GLU A O 1
ATOM 793 N N . LEU A 1 98 ? 7.664 27.25 9.375 1 90.69 98 LEU A N 1
ATOM 794 C CA . LEU A 1 98 ? 6.73 26.781 10.391 1 90.69 98 LEU A CA 1
ATOM 795 C C . LEU A 1 98 ? 7.336 25.656 11.211 1 90.69 98 LEU A C 1
ATOM 797 O O . LEU A 1 98 ? 7.191 25.609 12.438 1 90.69 98 LEU A O 1
ATOM 801 N N . LYS A 1 99 ? 7.898 24.734 10.562 1 91.25 99 LYS A N 1
ATOM 802 C CA . LYS A 1 99 ? 8.562 23.609 11.203 1 91.25 99 LYS A CA 1
ATOM 803 C C . LYS A 1 99 ? 9.586 24.078 12.227 1 91.25 99 LYS A C 1
ATOM 805 O O . LYS A 1 99 ? 9.719 23.484 13.297 1 91.25 99 LYS A O 1
ATOM 810 N N . SER A 1 100 ? 10.273 25.156 11.938 1 90 100 SER A N 1
ATOM 811 C CA . SER A 1 100 ? 11.32 25.688 12.805 1 90 100 SER A CA 1
ATOM 812 C C . SER A 1 100 ? 10.727 26.469 13.969 1 90 100 SER A C 1
ATOM 814 O O . SER A 1 100 ? 11.328 26.547 15.047 1 90 100 SER A O 1
ATOM 816 N N . SER A 1 101 ? 9.586 26.938 13.805 1 89.88 101 SER A N 1
ATOM 817 C CA . SER A 1 101 ? 9.031 27.859 14.789 1 89.88 101 SER A CA 1
ATOM 818 C C . SER A 1 101 ? 7.949 27.188 15.625 1 89.88 101 SER A C 1
ATOM 820 O O . SER A 1 101 ? 7.574 27.703 16.688 1 89.88 101 SER A O 1
ATOM 822 N N . SER A 1 102 ? 7.441 26.078 15.188 1 89.56 102 SER A N 1
ATOM 823 C CA . SER A 1 102 ? 6.352 25.422 15.891 1 89.56 102 SER A CA 1
ATOM 824 C C . SER A 1 102 ? 6.801 24.906 17.25 1 89.56 102 SER A C 1
ATOM 826 O O . SER A 1 102 ? 7.973 24.578 17.438 1 89.56 102 SER A O 1
ATOM 828 N N . GLU A 1 103 ? 5.859 24.844 18.172 1 90.5 103 GLU A N 1
ATOM 829 C CA . GLU A 1 103 ? 6.133 24.391 19.516 1 90.5 103 GLU A CA 1
ATOM 830 C C . GLU A 1 103 ? 5.961 22.875 19.641 1 90.5 103 GLU A C 1
ATOM 832 O O . GLU A 1 103 ? 6.465 22.25 20.578 1 90.5 103 GLU A O 1
ATOM 837 N N . THR A 1 104 ? 5.188 22.406 18.812 1 91.19 104 THR A N 1
ATOM 838 C CA . THR A 1 104 ? 4.922 20.984 18.766 1 91.19 104 THR A CA 1
ATOM 839 C C . THR A 1 104 ? 5.074 20.438 17.344 1 91.19 104 THR A C 1
ATOM 841 O O . THR A 1 104 ? 5.285 21.219 16.406 1 91.19 104 THR A O 1
ATOM 844 N N . ASP A 1 105 ? 5.055 19.125 17.25 1 94.88 105 ASP A N 1
ATOM 845 C CA . ASP A 1 105 ? 5.031 18.531 15.922 1 94.88 105 ASP A CA 1
ATOM 846 C C . ASP A 1 105 ? 3.832 19.016 15.117 1 94.88 105 ASP A C 1
ATOM 848 O O . ASP A 1 105 ? 2.846 19.5 15.688 1 94.88 105 ASP A O 1
ATOM 852 N N . ILE A 1 106 ? 3.965 18.984 13.859 1 96.19 106 ILE A N 1
ATOM 853 C CA . ILE A 1 106 ? 2.926 19.406 12.922 1 96.19 106 ILE A CA 1
ATOM 854 C C . ILE A 1 106 ? 2.26 18.188 12.305 1 96.19 106 ILE A C 1
ATOM 856 O O . ILE A 1 106 ? 2.943 17.25 11.852 1 96.19 106 ILE A O 1
ATOM 860 N N . GLN A 1 107 ? 0.939 18.172 12.352 1 96.88 107 GLN A N 1
ATOM 861 C CA . GLN A 1 107 ? 0.207 17.062 11.766 1 96.88 107 GLN A CA 1
ATOM 862 C C . GLN A 1 107 ? -0.359 17.422 10.398 1 96.88 107 GLN A C 1
ATOM 864 O O . GLN A 1 107 ? -0.987 18.469 10.242 1 96.88 107 GLN A O 1
ATOM 869 N N . VAL A 1 108 ? -0.088 16.594 9.453 1 96.69 108 VAL A N 1
ATOM 870 C CA . VAL A 1 108 ? -0.631 16.734 8.109 1 96.69 108 VAL A CA 1
ATOM 871 C C . VAL A 1 108 ? -1.928 15.938 7.988 1 96.69 108 VAL A C 1
ATOM 873 O O . VAL A 1 108 ? -1.963 14.75 8.312 1 96.69 108 VAL A O 1
ATOM 876 N N . ILE A 1 109 ? -2.969 16.594 7.633 1 94.12 109 ILE A N 1
ATOM 877 C CA . ILE A 1 109 ? -4.238 15.945 7.348 1 94.12 109 ILE A CA 1
ATOM 878 C C . ILE A 1 109 ? -4.402 15.766 5.84 1 94.12 109 ILE A C 1
ATOM 880 O O . ILE A 1 109 ? -4.84 16.688 5.145 1 94.12 109 ILE A O 1
ATOM 884 N N . GLY A 1 110 ? -3.922 14.57 5.367 1 86.94 110 GLY A N 1
ATOM 885 C CA . GLY A 1 110 ? -4.082 14.352 3.939 1 86.94 110 GLY A CA 1
ATOM 886 C C . GLY A 1 110 ? -4.012 15.633 3.127 1 86.94 110 GLY A C 1
ATOM 887 O O . GLY A 1 110 ? -3.537 16.656 3.617 1 86.94 110 GLY A O 1
ATOM 888 N N . GLY A 1 111 ? -4.27 15.633 1.839 1 90.88 111 GLY A N 1
ATOM 889 C CA . GLY A 1 111 ? -4.531 14.484 0.995 1 90.88 111 GLY A CA 1
ATOM 890 C C . GLY A 1 111 ? -3.289 13.953 0.308 1 90.88 111 GLY A C 1
ATOM 891 O O . GLY A 1 111 ? -2.168 14.32 0.665 1 90.88 111 GLY A O 1
ATOM 892 N N . GLY A 1 112 ? -3.484 13.086 -0.624 1 93.75 112 GLY A N 1
ATOM 893 C CA . GLY A 1 112 ? -2.412 12.422 -1.351 1 93.75 112 GLY A CA 1
ATOM 894 C C . GLY A 1 112 ? -1.505 13.391 -2.086 1 93.75 112 GLY A C 1
ATOM 895 O O . GLY A 1 112 ? -0.28 13.297 -1.993 1 93.75 112 GLY A O 1
ATOM 896 N N . LYS A 1 113 ? -2.057 14.383 -2.74 1 92.38 113 LYS A N 1
ATOM 897 C CA . LYS A 1 113 ? -1.272 15.344 -3.514 1 92.38 113 LYS A CA 1
ATOM 898 C C . LYS A 1 113 ? -0.373 16.172 -2.605 1 92.38 113 LYS A C 1
ATOM 900 O O . LYS A 1 113 ? 0.801 16.391 -2.914 1 92.38 113 LYS A O 1
ATOM 905 N N . PHE A 1 114 ? -0.957 16.672 -1.541 1 93.44 114 PHE A N 1
ATOM 906 C CA . PHE A 1 114 ? -0.189 17.484 -0.611 1 93.44 114 PHE A CA 1
ATOM 907 C C . PHE A 1 114 ? 0.919 16.672 0.042 1 93.44 114 PHE A C 1
ATOM 909 O O . PHE A 1 114 ? 2.062 17.125 0.132 1 93.44 114 PHE A O 1
ATOM 916 N N . ILE A 1 115 ? 0.648 15.461 0.484 1 95.75 115 ILE A N 1
ATOM 917 C CA . ILE A 1 115 ? 1.646 14.562 1.055 1 95.75 115 ILE A CA 1
ATOM 918 C C . ILE A 1 115 ? 2.764 14.32 0.041 1 95.75 115 ILE A C 1
ATOM 920 O O . ILE A 1 115 ? 3.945 14.352 0.392 1 95.75 115 ILE A O 1
ATOM 924 N N . THR A 1 116 ? 2.385 14.117 -1.213 1 96 116 THR A N 1
ATOM 925 C CA . THR A 1 116 ? 3.355 13.93 -2.283 1 96 116 THR A CA 1
ATOM 926 C C . THR A 1 116 ? 4.32 15.109 -2.361 1 96 116 THR A C 1
ATOM 928 O O . THR A 1 116 ? 5.535 14.922 -2.426 1 96 116 THR A O 1
ATOM 931 N N . SER A 1 117 ? 3.748 16.297 -2.322 1 93.75 117 SER A N 1
ATOM 932 C CA . SER A 1 117 ? 4.562 17.5 -2.41 1 93.75 117 SER A CA 1
ATOM 933 C C . SER A 1 117 ? 5.527 17.609 -1.235 1 93.75 117 SER A C 1
ATOM 935 O O . SER A 1 117 ? 6.672 18.031 -1.403 1 93.75 117 SER A O 1
ATOM 937 N N . LEU A 1 118 ? 5.051 17.312 -0.053 1 95.12 118 LEU A N 1
ATOM 938 C CA . LEU A 1 118 ? 5.898 17.359 1.134 1 95.12 118 LEU A CA 1
ATOM 939 C C . LEU A 1 118 ? 7.043 16.359 1.018 1 95.12 118 LEU A C 1
ATOM 941 O O . LEU A 1 118 ? 8.18 16.656 1.382 1 95.12 118 LEU A O 1
ATOM 945 N N . ILE A 1 119 ? 6.762 15.148 0.529 1 95.44 119 ILE A N 1
ATOM 946 C CA . ILE A 1 119 ? 7.777 14.109 0.367 1 95.44 119 ILE A CA 1
ATOM 947 C C . ILE A 1 119 ? 8.805 14.555 -0.674 1 95.44 119 ILE A C 1
ATOM 949 O O . ILE A 1 119 ? 10.008 14.414 -0.462 1 95.44 119 ILE A O 1
ATOM 953 N N . GLU A 1 120 ? 8.344 15.102 -1.742 1 94.12 120 GLU A N 1
ATOM 954 C CA . GLU A 1 120 ? 9.234 15.578 -2.795 1 94.12 120 GLU A CA 1
ATOM 955 C C . GLU A 1 120 ? 10.172 16.656 -2.271 1 94.12 120 GLU A C 1
ATOM 957 O O . GLU A 1 120 ? 11.32 16.766 -2.719 1 94.12 120 GLU A O 1
ATOM 962 N N . ALA A 1 121 ? 9.68 17.422 -1.413 1 92.88 121 ALA A N 1
ATOM 963 C CA . ALA A 1 121 ? 10.453 18.531 -0.86 1 92.88 121 ALA A CA 1
ATOM 964 C C . ALA A 1 121 ? 11.273 18.062 0.345 1 92.88 121 ALA A C 1
ATOM 966 O O . ALA A 1 121 ? 11.961 18.875 0.976 1 92.88 121 ALA A O 1
ATOM 967 N N . SER A 1 122 ? 11.219 16.781 0.704 1 93.31 122 SER A N 1
ATOM 968 C CA . SER A 1 122 ? 11.906 16.203 1.858 1 93.31 122 SER A CA 1
ATOM 969 C C . SER A 1 122 ? 11.516 16.922 3.145 1 93.31 122 SER A C 1
ATOM 971 O O . SER A 1 122 ? 12.367 17.172 4.004 1 93.31 122 SER A O 1
ATOM 973 N N . LEU A 1 123 ? 10.242 17.266 3.242 1 94.69 123 LEU A N 1
ATOM 974 C CA . LEU A 1 123 ? 9.758 18 4.406 1 94.69 123 LEU A CA 1
ATOM 975 C C . LEU A 1 123 ? 9 17.094 5.352 1 94.69 123 LEU A C 1
ATOM 977 O O . LEU A 1 123 ? 8.914 17.359 6.555 1 94.69 123 LEU A O 1
ATOM 981 N N . LEU A 1 124 ? 8.406 16.047 4.855 1 96.62 124 LEU A N 1
ATOM 982 C CA . LEU A 1 124 ? 7.695 15.094 5.707 1 96.62 124 LEU A CA 1
ATOM 983 C C . LEU A 1 124 ? 8.672 14.195 6.449 1 96.62 124 LEU A C 1
ATOM 985 O O . LEU A 1 124 ? 9.453 13.469 5.828 1 96.62 124 LEU A O 1
ATOM 989 N N . ASP A 1 125 ? 8.547 14.125 7.789 1 97.31 125 ASP A N 1
ATOM 990 C CA . ASP A 1 125 ? 9.508 13.391 8.602 1 97.31 125 ASP A CA 1
ATOM 991 C C . ASP A 1 125 ? 9 11.992 8.922 1 97.31 125 ASP A C 1
ATOM 993 O O . ASP A 1 125 ? 9.797 11.055 9.078 1 97.31 125 ASP A O 1
ATOM 997 N N . GLU A 1 126 ? 7.73 11.922 9.125 1 98 126 GLU A N 1
ATOM 998 C CA . GLU A 1 126 ? 7.129 10.664 9.578 1 98 126 GLU A CA 1
ATOM 999 C C . GLU A 1 126 ? 5.773 10.438 8.914 1 98 126 GLU A C 1
ATOM 1001 O O . GLU A 1 126 ? 4.992 11.375 8.75 1 98 126 GLU A O 1
ATOM 1006 N N . ILE A 1 127 ? 5.551 9.227 8.547 1 98.12 127 ILE A N 1
ATOM 1007 C CA . ILE A 1 127 ? 4.246 8.867 8.008 1 98.12 127 ILE A CA 1
ATOM 1008 C C . ILE A 1 127 ? 3.734 7.602 8.695 1 98.12 127 ILE A C 1
ATOM 1010 O O . ILE A 1 127 ? 4.48 6.633 8.859 1 98.12 127 ILE A O 1
ATOM 1014 N N . THR A 1 128 ? 2.539 7.645 9.156 1 98.38 128 THR A N 1
ATOM 1015 C CA . THR A 1 128 ? 1.841 6.488 9.711 1 98.38 128 THR A CA 1
ATOM 1016 C C . THR A 1 128 ? 0.7 6.059 8.789 1 98.38 128 THR A C 1
ATOM 1018 O O . THR A 1 128 ? -0.181 6.859 8.469 1 98.38 128 THR A O 1
ATOM 1021 N N . LEU A 1 129 ? 0.737 4.848 8.391 1 98.38 129 LEU A N 1
ATOM 1022 C CA . LEU A 1 129 ? -0.279 4.27 7.52 1 98.38 129 LEU A CA 1
ATOM 1023 C C . LEU A 1 129 ? -1.199 3.338 8.297 1 98.38 129 LEU A C 1
ATOM 1025 O O . LEU A 1 129 ? -0.729 2.453 9.023 1 98.38 129 LEU A O 1
ATOM 1029 N N . TYR A 1 130 ? -2.447 3.582 8.258 1 98.44 130 TYR A N 1
ATOM 1030 C CA . TYR A 1 130 ? -3.475 2.643 8.695 1 98.44 130 TYR A CA 1
ATOM 1031 C C . TYR A 1 130 ? -4.008 1.833 7.52 1 98.44 130 TYR A C 1
ATOM 1033 O O . TYR A 1 130 ? -4.879 2.297 6.781 1 98.44 130 TYR A O 1
ATOM 1041 N N . ILE A 1 131 ? -3.514 0.652 7.34 1 98.56 131 ILE A N 1
ATOM 1042 C CA . ILE A 1 131 ? -3.846 -0.174 6.184 1 98.56 131 ILE A CA 1
ATOM 1043 C C . ILE A 1 131 ? -5.121 -0.961 6.465 1 98.56 131 ILE A C 1
ATOM 1045 O O . ILE A 1 131 ? -5.125 -1.883 7.285 1 98.56 131 ILE A O 1
ATOM 1049 N N . VAL A 1 132 ? -6.16 -0.587 5.789 1 98.5 132 VAL A N 1
ATOM 1050 C CA . VAL A 1 132 ? -7.465 -1.223 5.934 1 98.5 132 VAL A CA 1
ATOM 1051 C C . VAL A 1 132 ? -7.594 -2.373 4.938 1 98.5 132 VAL A C 1
ATOM 1053 O O . VAL A 1 132 ? -7.203 -2.242 3.775 1 98.5 132 VAL A O 1
ATOM 1056 N N . PRO A 1 133 ? -8.094 -3.549 5.371 1 98.12 133 PRO A N 1
ATOM 1057 C CA . PRO A 1 133 ? -8.125 -4.738 4.512 1 98.12 133 PRO A CA 1
ATOM 1058 C C . PRO A 1 133 ? -9.258 -4.691 3.486 1 98.12 133 PRO A C 1
ATOM 1060 O O . PRO A 1 133 ? -10.086 -5.605 3.436 1 98.12 133 PRO A O 1
ATOM 1063 N N . VAL A 1 134 ? -9.258 -3.684 2.646 1 97.94 134 VAL A N 1
ATOM 1064 C CA . VAL A 1 134 ? -10.188 -3.521 1.535 1 97.94 134 VAL A CA 1
ATOM 1065 C C . VAL A 1 134 ? -9.438 -3.016 0.304 1 97.94 134 VAL A C 1
ATOM 1067 O O . VAL A 1 134 ? -8.422 -2.322 0.427 1 97.94 134 VAL A O 1
ATOM 1070 N N . MET A 1 135 ? -9.828 -3.506 -0.836 1 97.69 135 MET A N 1
ATOM 1071 C CA . MET A 1 135 ? -9.469 -2.859 -2.096 1 97.69 135 MET A CA 1
ATOM 1072 C C . MET A 1 135 ? -10.633 -2.037 -2.637 1 97.69 135 MET A C 1
ATOM 1074 O O . MET A 1 135 ? -11.742 -2.551 -2.795 1 97.69 135 MET A O 1
ATOM 1078 N N . LEU A 1 136 ? -10.367 -0.804 -2.881 1 97.31 136 LEU A N 1
ATOM 1079 C CA . LEU A 1 136 ? -11.422 0.083 -3.365 1 97.31 136 LEU A CA 1
ATOM 1080 C C . LEU A 1 136 ? -11.633 -0.093 -4.867 1 97.31 136 LEU A C 1
ATOM 1082 O O . LEU A 1 136 ? -12.727 0.154 -5.375 1 97.31 136 LEU A O 1
ATOM 1086 N N . GLY A 1 137 ? -10.562 -0.53 -5.555 1 96.31 137 GLY A N 1
ATOM 1087 C CA . GLY A 1 137 ? -10.617 -0.715 -6.996 1 96.31 137 GLY A CA 1
ATOM 1088 C C . GLY A 1 137 ? -10.258 0.538 -7.77 1 96.31 137 GLY A C 1
ATOM 1089 O O . GLY A 1 137 ? -9.648 0.459 -8.836 1 96.31 137 GLY A O 1
ATOM 1090 N N . ASP A 1 138 ? -10.719 1.615 -7.348 1 95.31 138 ASP A N 1
ATOM 1091 C CA . ASP A 1 138 ? -10.461 2.943 -7.891 1 95.31 138 ASP A CA 1
ATOM 1092 C C . ASP A 1 138 ? -10.625 4.02 -6.824 1 95.31 138 ASP A C 1
ATOM 1094 O O . ASP A 1 138 ? -11.25 3.781 -5.789 1 95.31 138 ASP A O 1
ATOM 1098 N N . GLY A 1 139 ? -9.914 5.184 -7.082 1 96.06 139 GLY A N 1
ATOM 1099 C CA . GLY A 1 139 ? -10.062 6.246 -6.102 1 96.06 139 GLY A CA 1
ATOM 1100 C C . GLY A 1 139 ? -8.891 7.211 -6.086 1 96.06 139 GLY A C 1
ATOM 1101 O O . GLY A 1 139 ? -8.188 7.355 -7.086 1 96.06 139 GLY A O 1
ATOM 1102 N N . ILE A 1 140 ? -8.773 7.973 -4.973 1 94.38 140 ILE A N 1
ATOM 1103 C CA . ILE A 1 140 ? -7.691 8.93 -4.758 1 94.38 140 ILE A CA 1
ATOM 1104 C C . ILE A 1 140 ? -6.508 8.227 -4.09 1 94.38 140 ILE A C 1
ATOM 1106 O O . ILE A 1 140 ? -6.652 7.66 -3.004 1 94.38 140 ILE A O 1
ATOM 1110 N N . LYS A 1 141 ? -5.391 8.312 -4.715 1 96.19 141 LYS A N 1
ATOM 1111 C CA . LYS A 1 141 ? -4.195 7.668 -4.191 1 96.19 141 LYS A CA 1
ATOM 1112 C C . LYS A 1 141 ? -3.635 8.43 -2.994 1 96.19 141 LYS A C 1
ATOM 1114 O O . LYS A 1 141 ? -3.738 9.656 -2.934 1 96.19 141 LYS A O 1
ATOM 1119 N N . PHE A 1 142 ? -2.998 7.676 -2.082 1 95.31 142 PHE A N 1
ATOM 1120 C CA . PHE A 1 142 ? -2.449 8.352 -0.913 1 95.31 142 PHE A CA 1
ATOM 1121 C C . PHE A 1 142 ? -1.166 9.094 -1.27 1 95.31 142 PHE A C 1
ATOM 1123 O O . PHE A 1 142 ? -0.731 9.984 -0.533 1 95.31 142 PHE A O 1
ATOM 1130 N N . ILE A 1 143 ? -0.582 8.664 -2.426 1 96.5 143 ILE A N 1
ATOM 1131 C CA . ILE A 1 143 ? 0.692 9.227 -2.859 1 96.5 143 ILE A CA 1
ATOM 1132 C C . ILE A 1 143 ? 0.765 9.227 -4.383 1 96.5 143 ILE A C 1
ATOM 1134 O O . ILE A 1 143 ? 0.288 8.297 -5.035 1 96.5 143 ILE A O 1
ATOM 1138 N N . GLY A 1 144 ? 1.296 10.281 -4.926 1 94.81 144 GLY A N 1
ATOM 1139 C CA . GLY A 1 144 ? 1.543 10.367 -6.359 1 94.81 144 GLY A CA 1
ATOM 1140 C C . GLY A 1 144 ? 2.971 10.023 -6.738 1 94.81 144 GLY A C 1
ATOM 1141 O O . GLY A 1 144 ? 3.67 9.336 -5.992 1 94.81 144 GLY A O 1
ATOM 1142 N N . LYS A 1 145 ? 3.33 10.469 -7.922 1 95.12 145 LYS A N 1
ATOM 1143 C CA . LYS A 1 145 ? 4.691 10.25 -8.398 1 95.12 145 LYS A CA 1
ATOM 1144 C C . LYS A 1 145 ? 5.695 11.078 -7.598 1 95.12 145 LYS A C 1
ATOM 1146 O O . LYS A 1 145 ? 5.445 12.25 -7.305 1 95.12 145 LYS A O 1
ATOM 1151 N N . THR A 1 146 ? 6.773 10.477 -7.195 1 95.44 146 THR A N 1
ATOM 1152 C CA . THR A 1 146 ? 7.879 11.156 -6.52 1 95.44 146 THR A CA 1
ATOM 1153 C C . THR A 1 146 ? 9.219 10.75 -7.133 1 95.44 146 THR A C 1
ATOM 1155 O O . THR A 1 146 ? 9.25 10.102 -8.188 1 95.44 146 THR A O 1
ATOM 1158 N N . PHE A 1 147 ? 10.312 11.148 -6.504 1 93.75 147 PHE A N 1
ATOM 1159 C CA . PHE A 1 147 ? 11.641 10.789 -6.984 1 93.75 147 PHE A CA 1
ATOM 1160 C C . PHE A 1 147 ? 12.172 9.562 -6.242 1 93.75 147 PHE A C 1
ATOM 1162 O O . PHE A 1 147 ? 13.328 9.18 -6.422 1 93.75 147 PHE A O 1
ATOM 1169 N N . GLY A 1 148 ? 11.305 9.039 -5.465 1 93.88 148 GLY A N 1
ATOM 1170 C CA . GLY A 1 148 ? 11.766 7.918 -4.656 1 93.88 148 GLY A CA 1
ATOM 1171 C C . GLY A 1 148 ? 12.305 8.336 -3.303 1 93.88 148 GLY A C 1
ATOM 1172 O O . GLY A 1 148 ? 12.758 9.469 -3.135 1 93.88 148 GLY A O 1
ATOM 1173 N N . SER A 1 149 ? 12.18 7.5 -2.369 1 95.88 149 SER A N 1
ATOM 1174 C CA . SER A 1 149 ? 12.656 7.797 -1.021 1 95.88 149 SER A CA 1
ATOM 1175 C C . SER A 1 149 ? 12.836 6.52 -0.208 1 95.88 149 SER A C 1
ATOM 1177 O O . SER A 1 149 ? 12.273 5.477 -0.547 1 95.88 149 SER A O 1
ATOM 1179 N N . LYS A 1 150 ? 13.734 6.633 0.785 1 97.06 150 LYS A N 1
ATOM 1180 C CA . LYS A 1 150 ? 13.938 5.555 1.751 1 97.06 150 LYS A CA 1
ATOM 1181 C C . LYS A 1 150 ? 13.297 5.891 3.092 1 97.06 150 LYS A C 1
ATOM 1183 O O . LYS A 1 150 ? 13.281 7.051 3.51 1 97.06 150 LYS A O 1
ATOM 1188 N N . TRP A 1 151 ? 12.742 4.906 3.707 1 98.25 151 TRP A N 1
ATOM 1189 C CA . TRP A 1 151 ? 12.062 5.027 4.992 1 98.25 151 TRP A CA 1
ATOM 1190 C C . TRP A 1 151 ? 12.516 3.934 5.953 1 98.25 151 TRP A C 1
ATOM 1192 O O . TRP A 1 151 ? 13.109 2.936 5.535 1 98.25 151 TRP A O 1
ATOM 1202 N N . GLU A 1 152 ? 12.312 4.188 7.191 1 98.25 152 GLU A N 1
ATOM 1203 C CA . GLU A 1 152 ? 12.602 3.219 8.242 1 98.25 152 GLU A CA 1
ATOM 1204 C C . GLU A 1 152 ? 11.359 2.928 9.086 1 98.25 152 GLU A C 1
ATOM 1206 O O . GLU A 1 152 ? 10.695 3.85 9.562 1 98.25 152 GLU A O 1
ATOM 1211 N N . LEU A 1 153 ? 11.055 1.631 9.227 1 98.69 153 LEU A N 1
ATOM 1212 C CA . LEU A 1 153 ? 9.945 1.244 10.086 1 98.69 153 LEU A CA 1
ATOM 1213 C C . LEU A 1 153 ? 10.273 1.487 11.555 1 98.69 153 LEU A C 1
ATOM 1215 O O . LEU A 1 153 ? 11.258 0.944 12.07 1 98.69 153 LEU A O 1
ATOM 1219 N N . THR A 1 154 ? 9.461 2.287 12.195 1 98.5 154 THR A N 1
ATOM 1220 C CA . THR A 1 154 ? 9.742 2.611 13.586 1 98.5 154 THR A CA 1
ATOM 1221 C C . THR A 1 154 ? 8.617 2.129 14.5 1 98.5 154 THR A C 1
ATOM 1223 O O . THR A 1 154 ? 8.773 2.096 15.719 1 98.5 154 THR A O 1
ATOM 1226 N N . GLY A 1 155 ? 7.523 1.735 13.914 1 98.12 155 GLY A N 1
ATOM 1227 C CA . GLY A 1 155 ? 6.395 1.233 14.68 1 98.12 155 GLY A CA 1
ATOM 1228 C C . GLY A 1 155 ? 5.445 0.383 13.859 1 98.12 155 GLY A C 1
ATOM 1229 O O . GLY A 1 155 ? 5.254 0.628 12.672 1 98.12 155 GLY A O 1
ATOM 1230 N N . HIS A 1 156 ? 4.887 -0.629 14.516 1 98 156 HIS A N 1
ATOM 1231 C CA . HIS A 1 156 ? 3.869 -1.472 13.891 1 98 156 HIS A CA 1
ATOM 1232 C C . HIS A 1 156 ? 2.924 -2.055 14.938 1 98 156 HIS A C 1
ATOM 1234 O O . HIS A 1 156 ? 3.355 -2.432 16.031 1 98 156 HIS A O 1
ATOM 1240 N N . ARG A 1 157 ? 1.686 -2.059 14.617 1 97.56 157 ARG A N 1
ATOM 1241 C CA . ARG A 1 157 ? 0.673 -2.686 15.461 1 97.56 157 ARG A CA 1
ATOM 1242 C C . ARG A 1 157 ? -0.566 -3.051 14.648 1 97.56 157 ARG A C 1
ATOM 1244 O O . ARG A 1 157 ? -0.743 -2.572 13.523 1 97.56 157 ARG A O 1
ATOM 1251 N N . VAL A 1 158 ? -1.352 -3.979 15.211 1 97.94 158 VAL A N 1
ATOM 1252 C CA . VAL A 1 158 ? -2.607 -4.387 14.586 1 97.94 158 VAL A CA 1
ATOM 1253 C C . VAL A 1 158 ? -3.783 -3.896 15.43 1 97.94 158 VAL A C 1
ATOM 1255 O O . VAL A 1 158 ? -3.803 -4.086 16.656 1 97.94 158 VAL A O 1
ATOM 1258 N N . ILE A 1 159 ? -4.66 -3.217 14.734 1 96.81 159 ILE A N 1
ATOM 1259 C CA . ILE A 1 159 ? -5.867 -2.693 15.367 1 96.81 159 ILE A CA 1
ATOM 1260 C C . ILE A 1 159 ? -7.047 -3.615 15.062 1 96.81 159 ILE A C 1
ATOM 1262 O O . ILE A 1 159 ? -7.305 -3.947 13.906 1 96.81 159 ILE A O 1
ATOM 1266 N N . ASP A 1 160 ? -7.789 -4.07 16.125 1 95.5 160 ASP A N 1
ATOM 1267 C CA . ASP A 1 160 ? -8.961 -4.941 16.047 1 95.5 160 ASP A CA 1
ATOM 1268 C C . ASP A 1 160 ? -8.656 -6.176 15.195 1 95.5 160 ASP A C 1
ATOM 1270 O O . ASP A 1 160 ? -9.516 -6.633 14.43 1 95.5 160 ASP A O 1
ATOM 1274 N N . ASN A 1 161 ? -7.523 -6.539 15.086 1 95.62 161 ASN A N 1
ATOM 1275 C CA . ASN A 1 161 ? -7.043 -7.754 14.438 1 95.62 161 ASN A CA 1
ATOM 1276 C C . ASN A 1 161 ? -7.195 -7.672 12.922 1 95.62 161 ASN A C 1
ATOM 1278 O O . ASN A 1 161 ? -7.152 -8.695 12.234 1 95.62 161 ASN A O 1
ATOM 1282 N N . GLN A 1 162 ? -7.445 -6.48 12.438 1 97.69 162 GLN A N 1
ATOM 1283 C CA . GLN A 1 162 ? -7.695 -6.43 11 1 97.69 162 GLN A CA 1
ATOM 1284 C C . GLN A 1 162 ? -6.93 -5.281 10.352 1 97.69 162 GLN A C 1
ATOM 1286 O O . GLN A 1 162 ? -6.406 -5.426 9.242 1 97.69 162 GLN A O 1
ATOM 1291 N N . VAL A 1 163 ? -6.863 -4.164 11 1 98.5 163 VAL A N 1
ATOM 1292 C CA . VAL A 1 163 ? -6.199 -2.994 10.438 1 98.5 163 VAL A CA 1
ATOM 1293 C C . VAL A 1 163 ? -4.75 -2.945 10.906 1 98.5 163 VAL A C 1
ATOM 1295 O O . VAL A 1 163 ? -4.477 -3.037 12.109 1 98.5 163 VAL A O 1
ATOM 1298 N N . VAL A 1 164 ? -3.797 -2.826 10.008 1 98.56 164 VAL A N 1
ATOM 1299 C CA . VAL A 1 164 ? -2.381 -2.766 10.352 1 98.56 164 VAL A CA 1
ATOM 1300 C C . VAL A 1 164 ? -1.905 -1.314 10.336 1 98.56 164 VAL A C 1
ATOM 1302 O O . VAL A 1 164 ? -2.125 -0.595 9.352 1 98.56 164 VAL A O 1
ATOM 1305 N N . CYS A 1 165 ? -1.369 -0.873 11.406 1 98.56 165 CYS A N 1
ATOM 1306 C CA . CYS A 1 165 ? -0.816 0.47 11.539 1 98.56 165 CYS A CA 1
ATOM 1307 C C . CYS A 1 165 ? 0.705 0.443 11.453 1 98.56 165 CYS A C 1
ATOM 1309 O O . CYS A 1 165 ? 1.362 -0.231 12.25 1 98.56 165 CYS A O 1
ATOM 1311 N N . LEU A 1 166 ? 1.266 1.111 10.508 1 98.62 166 LEU A N 1
ATOM 1312 C CA . LEU A 1 166 ? 2.703 1.151 10.266 1 98.62 166 LEU A CA 1
ATOM 1313 C C . LEU A 1 166 ? 3.229 2.582 10.336 1 98.62 166 LEU A C 1
ATOM 1315 O O . LEU A 1 166 ? 2.705 3.473 9.664 1 98.62 166 LEU A O 1
ATOM 1319 N N . THR A 1 167 ? 4.223 2.801 11.125 1 98.69 167 THR A N 1
ATOM 1320 C CA . THR A 1 167 ? 4.855 4.113 11.227 1 98.69 167 THR A CA 1
ATOM 1321 C C . THR A 1 167 ? 6.266 4.078 10.648 1 98.69 167 THR A C 1
ATOM 1323 O O . THR A 1 167 ? 7.062 3.203 10.984 1 98.69 167 THR A O 1
ATOM 1326 N N . TYR A 1 168 ? 6.531 5.035 9.773 1 98.62 168 TYR A N 1
ATOM 1327 C CA . TYR A 1 168 ? 7.816 5.105 9.086 1 98.62 168 TYR A CA 1
ATOM 1328 C C . TYR A 1 168 ? 8.469 6.465 9.289 1 98.62 168 TYR A C 1
ATOM 1330 O O . TYR A 1 168 ? 7.797 7.5 9.258 1 98.62 168 TYR A O 1
ATOM 1338 N N . GLN A 1 169 ? 9.742 6.465 9.492 1 98.5 169 GLN A N 1
ATOM 1339 C CA . GLN A 1 169 ? 10.547 7.68 9.531 1 98.5 169 GLN A CA 1
ATOM 1340 C C . GLN A 1 169 ? 11.297 7.887 8.219 1 98.5 169 GLN A C 1
ATOM 1342 O O . GLN A 1 169 ? 11.883 6.949 7.68 1 98.5 169 GLN A O 1
ATOM 1347 N N . TYR A 1 170 ? 11.25 9.117 7.766 1 97.62 170 TYR A N 1
ATOM 1348 C CA . TYR A 1 170 ? 11.953 9.461 6.535 1 97.62 170 TYR A CA 1
ATOM 1349 C C . TYR A 1 170 ? 13.461 9.305 6.711 1 97.62 170 TYR A C 1
ATOM 1351 O O . TYR A 1 170 ? 14.023 9.773 7.699 1 97.62 170 TYR A O 1
ATOM 1359 N N . LYS A 1 171 ? 14.125 8.656 5.695 1 95.88 171 LYS A N 1
ATOM 1360 C CA . LYS A 1 171 ? 15.57 8.469 5.781 1 95.88 171 LYS A CA 1
ATOM 1361 C C . LYS A 1 171 ? 16.281 9.117 4.594 1 95.88 171 LYS A C 1
ATOM 1363 O O . LYS A 1 171 ? 17.516 9.18 4.562 1 95.88 171 LYS A O 1
ATOM 1368 N N . GLY A 1 172 ? 15.531 9.602 3.691 1 90.06 172 GLY A N 1
ATOM 1369 C CA . GLY A 1 172 ? 16.141 10.312 2.576 1 90.06 172 GLY A CA 1
ATOM 1370 C C . GLY A 1 172 ? 15.844 9.68 1.23 1 90.06 172 GLY A C 1
ATOM 1371 O O . GLY A 1 172 ? 15.172 8.641 1.16 1 90.06 172 GLY A O 1
ATOM 1372 N N . GLU A 1 173 ? 16.328 10.32 0.115 1 83 173 GLU A N 1
ATOM 1373 C CA . GLU A 1 173 ? 16.172 9.812 -1.245 1 83 173 GLU A CA 1
ATOM 1374 C C . GLU A 1 173 ? 17.219 8.727 -1.541 1 83 173 GLU A C 1
ATOM 1376 O O . GLU A 1 173 ? 18.312 8.742 -0.98 1 83 173 GLU A O 1
ATOM 1381 N N . MET B 1 1 ? -10.859 -27.391 -0.926 1 72.62 1 MET B N 1
ATOM 1382 C CA . MET B 1 1 ? -10.414 -26.969 -2.248 1 72.62 1 MET B CA 1
ATOM 1383 C C . MET B 1 1 ? -9.117 -26.156 -2.154 1 72.62 1 MET B C 1
ATOM 1385 O O . MET B 1 1 ? -8.898 -25.438 -1.186 1 72.62 1 MET B O 1
ATOM 1389 N N . LYS B 1 2 ? -8.188 -26.391 -3.139 1 90.06 2 LYS B N 1
ATOM 1390 C CA . LYS B 1 2 ? -6.883 -25.75 -3.107 1 90.06 2 LYS B CA 1
ATOM 1391 C C . LYS B 1 2 ? -7 -24.25 -3.363 1 90.06 2 LYS B C 1
ATOM 1393 O O . LYS B 1 2 ? -8 -23.781 -3.914 1 90.06 2 LYS B O 1
ATOM 1398 N N . GLN B 1 3 ? -6.109 -23.609 -2.877 1 95.19 3 GLN B N 1
ATOM 1399 C CA . GLN B 1 3 ? -6.145 -22.141 -2.934 1 95.19 3 GLN B CA 1
ATOM 1400 C C . GLN B 1 3 ? -5.18 -21.609 -3.986 1 95.19 3 GLN B C 1
ATOM 1402 O O . GLN B 1 3 ? -4.152 -22.234 -4.266 1 95.19 3 GLN B O 1
ATOM 1407 N N . ILE B 1 4 ? -5.59 -20.547 -4.59 1 96.88 4 ILE B N 1
ATOM 1408 C CA . ILE B 1 4 ? -4.68 -19.734 -5.387 1 96.88 4 ILE B CA 1
ATOM 1409 C C . ILE B 1 4 ? -4.145 -18.578 -4.535 1 96.88 4 ILE B C 1
ATOM 1411 O O . ILE B 1 4 ? -4.914 -17.75 -4.047 1 96.88 4 ILE B O 1
ATOM 1415 N N . LYS B 1 5 ? -2.789 -18.562 -4.402 1 97.38 5 LYS B N 1
ATOM 1416 C CA . LYS B 1 5 ? -2.139 -17.609 -3.508 1 97.38 5 LYS B CA 1
ATOM 1417 C C . LYS B 1 5 ? -1.109 -16.766 -4.258 1 97.38 5 LYS B C 1
ATOM 1419 O O . LYS B 1 5 ? -0.426 -17.266 -5.152 1 97.38 5 LYS B O 1
ATOM 1424 N N . ALA B 1 6 ? -1.074 -15.562 -3.834 1 97.38 6 ALA B N 1
ATOM 1425 C CA . ALA B 1 6 ? -0.033 -14.68 -4.359 1 97.38 6 ALA B CA 1
ATOM 1426 C C . ALA B 1 6 ? 0.854 -14.148 -3.236 1 97.38 6 ALA B C 1
ATOM 1428 O O . ALA B 1 6 ? 0.362 -13.805 -2.158 1 97.38 6 ALA B O 1
ATOM 1429 N N . ASN B 1 7 ? 2.15 -14.219 -3.438 1 96.94 7 ASN B N 1
ATOM 1430 C CA . ASN B 1 7 ? 3.166 -13.555 -2.629 1 96.94 7 ASN B CA 1
ATOM 1431 C C . ASN B 1 7 ? 3.928 -12.508 -3.436 1 96.94 7 ASN B C 1
ATOM 1433 O O . ASN B 1 7 ? 4.469 -12.812 -4.5 1 96.94 7 ASN B O 1
ATOM 1437 N N . ILE B 1 8 ? 3.99 -11.336 -2.914 1 97.06 8 ILE B N 1
ATOM 1438 C CA . ILE B 1 8 ? 4.566 -10.281 -3.742 1 97.06 8 ILE B CA 1
ATOM 1439 C C . ILE B 1 8 ? 5.199 -9.211 -2.854 1 97.06 8 ILE B C 1
ATOM 1441 O O . ILE B 1 8 ? 4.641 -8.859 -1.812 1 97.06 8 ILE B O 1
ATOM 1445 N N . ALA B 1 9 ? 6.367 -8.773 -3.25 1 97.69 9 ALA B N 1
ATOM 1446 C CA . ALA B 1 9 ? 7.004 -7.629 -2.605 1 97.69 9 ALA B CA 1
ATOM 1447 C C . ALA B 1 9 ? 6.484 -6.312 -3.18 1 97.69 9 ALA B C 1
ATOM 1449 O O . ALA B 1 9 ? 6.344 -6.172 -4.398 1 97.69 9 ALA B O 1
ATOM 1450 N N . VAL B 1 10 ? 6.16 -5.391 -2.322 1 98.06 10 VAL B N 1
ATOM 1451 C CA . VAL B 1 10 ? 5.59 -4.113 -2.744 1 98.06 10 VAL B CA 1
ATOM 1452 C C . VAL B 1 10 ? 6.273 -2.971 -1.995 1 98.06 10 VAL B C 1
ATOM 1454 O O . VAL B 1 10 ? 6.551 -3.084 -0.799 1 98.06 10 VAL B O 1
ATOM 1457 N N . SER B 1 11 ? 6.586 -1.879 -2.732 1 98.12 11 SER B N 1
ATOM 1458 C CA . SER B 1 11 ? 7.082 -0.666 -2.092 1 98.12 11 SER B CA 1
ATOM 1459 C C . SER B 1 11 ? 5.977 0.044 -1.317 1 98.12 11 SER B C 1
ATOM 1461 O O . SER B 1 11 ? 4.797 -0.272 -1.482 1 98.12 11 SER B O 1
ATOM 1463 N N . LEU B 1 12 ? 6.312 0.991 -0.502 1 97.5 12 LEU B N 1
ATOM 1464 C CA . LEU B 1 12 ? 5.352 1.722 0.315 1 97.5 12 LEU B CA 1
ATOM 1465 C C . LEU B 1 12 ? 4.316 2.42 -0.56 1 97.5 12 LEU B C 1
ATOM 1467 O O . LEU B 1 12 ? 3.162 2.584 -0.153 1 97.5 12 LEU B O 1
ATOM 1471 N N . ASP B 1 13 ? 4.816 2.834 -1.716 1 97.25 13 ASP B N 1
ATOM 1472 C CA . ASP B 1 13 ? 3.92 3.568 -2.604 1 97.25 13 ASP B CA 1
ATOM 1473 C C . ASP B 1 13 ? 3.271 2.637 -3.625 1 97.25 13 ASP B C 1
ATOM 1475 O O . ASP B 1 13 ? 2.682 3.096 -4.605 1 97.25 13 ASP B O 1
ATOM 1479 N N . GLY B 1 14 ? 3.379 1.32 -3.502 1 97.25 14 GLY B N 1
ATOM 1480 C CA . GLY B 1 14 ? 2.502 0.368 -4.164 1 97.25 14 GLY B CA 1
ATOM 1481 C C . GLY B 1 14 ? 3.09 -0.192 -5.445 1 97.25 14 GLY B C 1
ATOM 1482 O O . GLY B 1 14 ? 2.363 -0.717 -6.293 1 97.25 14 GLY B O 1
ATOM 1483 N N . PHE B 1 15 ? 4.395 -0.104 -5.625 1 97.62 15 PHE B N 1
ATOM 1484 C CA . PHE B 1 15 ? 5.023 -0.601 -6.844 1 97.62 15 PHE B CA 1
ATOM 1485 C C . PHE B 1 15 ? 5.75 -1.914 -6.578 1 97.62 15 PHE B C 1
ATOM 1487 O O . PHE B 1 15 ? 6.246 -2.145 -5.477 1 97.62 15 PHE B O 1
ATOM 1494 N N . ILE B 1 16 ? 5.832 -2.748 -7.617 1 96.81 16 ILE B N 1
ATOM 1495 C CA . ILE B 1 16 ? 6.484 -4.047 -7.48 1 96.81 16 ILE B CA 1
ATOM 1496 C C . ILE B 1 16 ? 7.773 -4.062 -8.297 1 96.81 16 ILE B C 1
ATOM 1498 O O . ILE B 1 16 ? 8.594 -4.973 -8.156 1 96.81 16 ILE B O 1
ATOM 1502 N N . ALA B 1 17 ? 7.953 -3.105 -9.164 1 95.5 17 ALA B N 1
ATOM 1503 C CA . ALA B 1 17 ? 9.148 -2.939 -9.984 1 95.5 17 ALA B CA 1
ATOM 1504 C C . ALA B 1 17 ? 9.273 -1.506 -10.492 1 95.5 17 ALA B C 1
ATOM 1506 O O . ALA B 1 17 ? 8.289 -0.762 -10.508 1 95.5 17 ALA B O 1
ATOM 1507 N N . THR B 1 18 ? 10.477 -1.157 -10.844 1 94.81 18 THR B N 1
ATOM 1508 C CA . THR B 1 18 ? 10.68 0.116 -11.523 1 94.81 18 THR B CA 1
ATOM 1509 C C . THR B 1 18 ? 10.078 0.079 -12.93 1 94.81 18 THR B C 1
ATOM 1511 O O . THR B 1 18 ? 9.648 -0.976 -13.398 1 94.81 18 THR B O 1
ATOM 1514 N N . PRO B 1 19 ? 10.031 1.252 -13.516 1 93.69 19 PRO B N 1
ATOM 1515 C CA . PRO B 1 19 ? 9.453 1.275 -14.867 1 93.69 19 PRO B CA 1
ATOM 1516 C C . PRO B 1 19 ? 10.195 0.363 -15.836 1 93.69 19 PRO B C 1
ATOM 1518 O O . PRO B 1 19 ? 9.594 -0.147 -16.797 1 93.69 19 PRO B O 1
ATOM 1521 N N . ASP B 1 20 ? 11.445 0.106 -15.648 1 91.19 20 ASP B N 1
ATOM 1522 C CA . ASP B 1 20 ? 12.258 -0.75 -16.5 1 91.19 20 ASP B CA 1
ATOM 1523 C C . ASP B 1 20 ? 12.281 -2.186 -15.984 1 91.19 20 ASP B C 1
ATOM 1525 O O . ASP B 1 20 ? 13.18 -2.961 -16.312 1 91.19 20 ASP B O 1
ATOM 1529 N N . ASN B 1 21 ? 11.406 -2.494 -15.062 1 90.69 21 ASN B N 1
ATOM 1530 C CA . ASN B 1 21 ? 11.172 -3.838 -14.547 1 90.69 21 ASN B CA 1
ATOM 1531 C C . ASN B 1 21 ? 12.32 -4.297 -13.648 1 90.69 21 ASN B C 1
ATOM 1533 O O . ASN B 1 21 ? 12.57 -5.496 -13.523 1 90.69 21 ASN B O 1
ATOM 1537 N N . GLU B 1 22 ? 13.023 -3.346 -13.117 1 91.06 2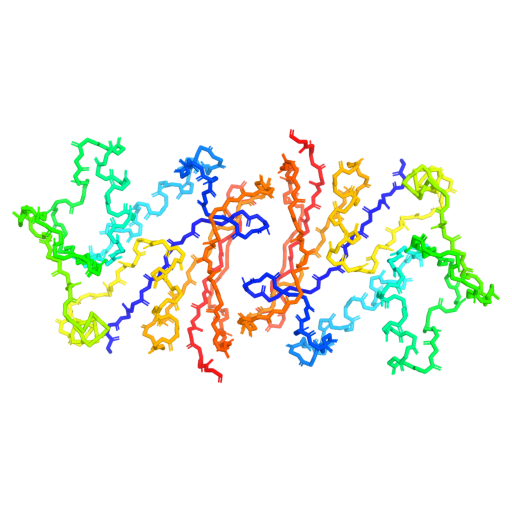2 GLU B N 1
ATOM 1538 C CA . GLU B 1 22 ? 14.109 -3.693 -12.203 1 91.06 22 GLU B CA 1
ATOM 1539 C C . GLU B 1 22 ? 13.594 -3.957 -10.797 1 91.06 22 GLU B C 1
ATOM 1541 O O . GLU B 1 22 ? 12.633 -3.326 -10.352 1 91.06 22 GLU B O 1
ATOM 1546 N N . LEU B 1 23 ? 14.336 -4.871 -10.062 1 92.19 23 LEU B N 1
ATOM 1547 C CA . LEU B 1 23 ? 13.906 -5.32 -8.75 1 92.19 23 LEU B CA 1
ATOM 1548 C C . LEU B 1 23 ? 14.984 -5.066 -7.699 1 92.19 23 LEU B C 1
ATOM 1550 O O . LEU B 1 23 ? 14.906 -5.582 -6.582 1 92.19 23 LEU B O 1
ATOM 1554 N N . ASP B 1 24 ? 15.984 -4.32 -7.988 1 91.94 24 ASP B N 1
ATOM 1555 C CA . ASP B 1 24 ? 17.141 -4.109 -7.129 1 91.94 24 ASP B CA 1
ATOM 1556 C C . ASP B 1 24 ? 16.75 -3.428 -5.824 1 91.94 24 ASP B C 1
ATOM 1558 O O . ASP B 1 24 ? 17.469 -3.502 -4.832 1 91.94 24 ASP B O 1
ATOM 1562 N N . TRP B 1 25 ? 15.617 -2.799 -5.816 1 93.88 25 TRP B N 1
ATOM 1563 C CA . TRP B 1 25 ? 15.125 -2.123 -4.617 1 93.88 25 TRP B CA 1
ATOM 1564 C C . TRP B 1 25 ? 14.68 -3.135 -3.566 1 93.88 25 TRP B C 1
ATOM 1566 O O . TRP B 1 25 ? 14.531 -2.791 -2.391 1 93.88 25 TRP B O 1
ATOM 1576 N N . MET B 1 26 ? 14.414 -4.391 -3.947 1 94.88 26 MET B N 1
ATOM 1577 C CA . MET B 1 26 ? 13.938 -5.453 -3.062 1 94.88 26 MET B CA 1
ATOM 1578 C C . MET B 1 26 ? 15.094 -6.059 -2.271 1 94.88 26 MET B C 1
ATOM 1580 O O . MET B 1 26 ? 16.078 -6.504 -2.854 1 94.88 26 MET B O 1
ATOM 1584 N N . PRO B 1 27 ? 14.891 -6.113 -0.974 1 96.19 27 PRO B N 1
ATOM 1585 C CA . PRO B 1 27 ? 15.938 -6.738 -0.156 1 96.19 27 PRO B CA 1
ATOM 1586 C C . PRO B 1 27 ? 16.125 -8.219 -0.476 1 96.19 27 PRO B C 1
ATOM 1588 O O . PRO B 1 27 ? 15.164 -8.922 -0.775 1 96.19 27 PRO B O 1
ATOM 1591 N N . GLN B 1 28 ? 17.344 -8.727 -0.303 1 94.94 28 GLN B N 1
ATOM 1592 C CA . GLN B 1 28 ? 17.703 -10.102 -0.625 1 94.94 28 GLN B CA 1
ATOM 1593 C C . GLN B 1 28 ? 16.906 -11.086 0.236 1 94.94 28 GLN B C 1
ATOM 1595 O O . GLN B 1 28 ? 16.516 -12.156 -0.236 1 94.94 28 GLN B O 1
ATOM 1600 N N . ASN B 1 29 ? 16.75 -10.758 1.45 1 96.38 29 ASN B N 1
ATOM 1601 C CA . ASN B 1 29 ? 16.016 -11.656 2.336 1 96.38 29 ASN B CA 1
ATOM 1602 C C . ASN B 1 29 ? 14.578 -11.844 1.87 1 96.38 29 ASN B C 1
ATOM 1604 O O . ASN B 1 29 ? 14.023 -12.945 1.978 1 96.38 29 ASN B O 1
ATOM 1608 N N . VAL B 1 30 ? 13.984 -10.789 1.382 1 96.88 30 VAL B N 1
ATOM 1609 C CA . VAL B 1 30 ? 12.633 -10.875 0.853 1 96.88 30 VAL B CA 1
ATOM 1610 C C . VAL B 1 30 ? 12.617 -11.766 -0.39 1 96.88 30 VAL B C 1
ATOM 1612 O O . VAL B 1 30 ? 11.75 -12.633 -0.533 1 96.88 30 VAL B O 1
ATOM 1615 N N . ARG B 1 31 ? 13.586 -11.555 -1.237 1 94.38 31 ARG B N 1
ATOM 1616 C CA . ARG B 1 31 ? 13.719 -12.391 -2.426 1 94.38 31 ARG B CA 1
ATOM 1617 C C . ARG B 1 31 ? 13.812 -13.867 -2.053 1 94.38 31 ARG B C 1
ATOM 1619 O O . ARG B 1 31 ? 13.148 -14.711 -2.658 1 94.38 31 ARG B O 1
ATOM 1626 N N . THR B 1 32 ? 14.594 -14.133 -1.088 1 95.31 32 THR B N 1
ATOM 1627 C CA . THR B 1 32 ? 14.789 -15.5 -0.618 1 95.31 32 THR B CA 1
ATOM 1628 C C . THR B 1 32 ? 13.484 -16.078 -0.084 1 95.31 32 THR B C 1
ATOM 1630 O O . THR B 1 32 ? 13.141 -17.234 -0.381 1 95.31 32 THR B O 1
ATOM 1633 N N . LEU B 1 33 ? 12.797 -15.328 0.663 1 95.69 33 LEU B N 1
ATOM 1634 C CA . LEU B 1 33 ? 11.531 -15.773 1.231 1 95.69 33 LEU B CA 1
ATOM 1635 C C . LEU B 1 33 ? 10.508 -16.031 0.134 1 95.69 33 LEU B C 1
ATOM 1637 O O . LEU B 1 33 ? 9.766 -17.016 0.195 1 95.69 33 LEU B O 1
ATOM 1641 N N . LEU B 1 34 ? 10.445 -15.148 -0.831 1 94.38 34 LEU B N 1
ATOM 1642 C CA . LEU B 1 34 ? 9.539 -15.344 -1.957 1 94.38 34 LEU B CA 1
ATOM 1643 C C . LEU B 1 34 ? 9.859 -16.625 -2.703 1 94.38 34 LEU B C 1
ATOM 1645 O O . LEU B 1 34 ? 8.961 -17.406 -3.027 1 94.38 34 LEU B O 1
ATOM 1649 N N . ASN B 1 35 ? 11.094 -16.844 -2.969 1 91.94 35 ASN B N 1
ATOM 1650 C CA . ASN B 1 35 ? 11.531 -18.078 -3.635 1 91.94 35 ASN B CA 1
ATOM 1651 C C . ASN B 1 35 ? 11.133 -19.312 -2.84 1 91.94 35 ASN B C 1
ATOM 1653 O O . ASN B 1 35 ? 10.727 -20.328 -3.418 1 91.94 35 ASN B O 1
ATOM 1657 N N . LYS B 1 36 ? 11.25 -19.234 -1.565 1 93.5 36 LYS B N 1
ATOM 1658 C CA . LYS B 1 36 ? 10.867 -20.344 -0.706 1 93.5 36 LYS B CA 1
ATOM 1659 C C . LYS B 1 36 ? 9.375 -20.656 -0.834 1 93.5 36 LYS B C 1
ATOM 1661 O O . LYS B 1 36 ? 8.977 -21.812 -0.787 1 93.5 36 LYS B O 1
ATOM 1666 N N . GLU B 1 37 ? 8.594 -19.609 -0.927 1 92.88 37 GLU B N 1
ATOM 1667 C CA . GLU B 1 37 ? 7.156 -19.812 -1.109 1 92.88 37 GLU B CA 1
ATOM 1668 C C . GLU B 1 37 ? 6.867 -20.578 -2.391 1 92.88 37 GLU B C 1
ATOM 1670 O O . GLU B 1 37 ? 6 -21.453 -2.412 1 92.88 37 GLU B O 1
ATOM 1675 N N . TYR B 1 38 ? 7.59 -20.25 -3.457 1 91.19 38 TYR B N 1
ATOM 1676 C CA . TYR B 1 38 ? 7.398 -20.922 -4.742 1 91.19 38 TYR B CA 1
ATOM 1677 C C . TYR B 1 38 ? 7.812 -22.391 -4.664 1 91.19 38 TYR B C 1
ATOM 1679 O O . TYR B 1 38 ? 7.285 -23.234 -5.391 1 91.19 38 TYR B O 1
ATOM 1687 N N . GLU B 1 39 ? 8.68 -22.672 -3.709 1 89.38 39 GLU B N 1
ATOM 1688 C CA . GLU B 1 39 ? 9.188 -24.031 -3.566 1 89.38 39 GLU B CA 1
ATOM 1689 C C . GLU B 1 39 ? 8.188 -24.922 -2.828 1 89.38 39 GLU B C 1
ATOM 1691 O O . GLU B 1 39 ? 8.266 -26.156 -2.9 1 89.38 39 GLU B O 1
ATOM 1696 N N . THR B 1 40 ? 7.266 -24.359 -2.195 1 89 40 THR B N 1
ATOM 1697 C CA . THR B 1 40 ? 6.34 -25.109 -1.354 1 89 40 THR B CA 1
ATOM 1698 C C . THR B 1 40 ? 5.223 -25.719 -2.191 1 89 40 THR B C 1
ATOM 1700 O O . THR B 1 40 ? 4.441 -26.547 -1.695 1 89 40 THR B O 1
ATOM 1703 N N . THR B 1 41 ? 5.109 -25.375 -3.385 1 91.06 41 THR B N 1
ATOM 1704 C CA . THR B 1 41 ? 4.031 -25.875 -4.23 1 91.06 41 THR B CA 1
ATOM 1705 C C . THR B 1 41 ? 4.59 -26.516 -5.496 1 91.06 41 THR B C 1
ATOM 1707 O O . THR B 1 41 ? 5.777 -26.375 -5.801 1 91.06 41 THR B O 1
ATOM 1710 N N . ASN B 1 42 ? 3.656 -27.266 -6.141 1 92.5 42 ASN B N 1
ATOM 1711 C CA . ASN B 1 42 ? 4.027 -27.859 -7.426 1 92.5 42 ASN B CA 1
ATOM 1712 C C . ASN B 1 42 ? 3.393 -27.094 -8.586 1 92.5 42 ASN B C 1
ATOM 1714 O O . ASN B 1 42 ? 3.672 -27.391 -9.75 1 92.5 42 ASN B O 1
ATOM 1718 N N . TYR B 1 43 ? 2.623 -26.109 -8.289 1 94.69 43 TYR B N 1
ATOM 1719 C CA . TYR B 1 43 ? 1.892 -25.391 -9.328 1 94.69 43 TYR B CA 1
ATOM 1720 C C . TYR B 1 43 ? 2.195 -23.906 -9.273 1 94.69 43 TYR B C 1
ATOM 1722 O O . TYR B 1 43 ? 1.972 -23.25 -8.25 1 94.69 43 TYR B O 1
ATOM 1730 N N . LEU B 1 44 ? 2.721 -23.438 -10.391 1 95.31 44 LEU B N 1
ATOM 1731 C CA . LEU B 1 44 ? 3.02 -22.016 -10.531 1 95.31 44 LEU B CA 1
ATOM 1732 C C . LEU B 1 44 ? 2.176 -21.391 -11.641 1 95.31 44 LEU B C 1
ATOM 1734 O O . LEU B 1 44 ? 1.948 -22.016 -12.68 1 95.31 44 LEU B O 1
ATOM 1738 N N . LEU B 1 45 ? 1.696 -20.234 -11.398 1 95.25 45 LEU B N 1
ATOM 1739 C CA . LEU B 1 45 ? 0.874 -19.469 -12.336 1 95.25 45 LEU B CA 1
ATOM 1740 C C . LEU B 1 45 ? 1.433 -18.062 -12.523 1 95.25 45 LEU B C 1
ATOM 1742 O O . LEU B 1 45 ? 1.729 -17.359 -11.547 1 95.25 45 LEU B O 1
ATOM 1746 N N . LEU B 1 46 ? 1.628 -17.625 -13.758 1 94.19 46 LEU B N 1
ATOM 1747 C CA . LEU B 1 46 ? 2.107 -16.266 -13.984 1 94.19 46 LEU B CA 1
ATOM 1748 C C . LEU B 1 46 ? 1.715 -15.781 -15.375 1 94.19 46 LEU B C 1
ATOM 1750 O O . LEU B 1 46 ? 1.279 -16.578 -16.219 1 94.19 46 LEU B O 1
ATOM 1754 N N . GLY B 1 47 ? 1.709 -14.477 -15.539 1 91.81 47 GLY B N 1
ATOM 1755 C CA . GLY B 1 47 ? 1.488 -13.875 -16.844 1 91.81 47 GLY B CA 1
ATOM 1756 C C . GLY B 1 47 ? 2.688 -14 -17.766 1 91.81 47 GLY B C 1
ATOM 1757 O O . GLY B 1 47 ? 3.82 -14.148 -17.297 1 91.81 47 GLY B O 1
ATOM 1758 N N . ALA B 1 48 ? 2.488 -13.719 -19.047 1 89.25 48 ALA B N 1
ATOM 1759 C CA . ALA B 1 48 ? 3.512 -13.891 -20.078 1 89.25 48 ALA B CA 1
ATOM 1760 C C . ALA B 1 48 ? 4.652 -12.891 -19.891 1 89.25 48 ALA B C 1
ATOM 1762 O O . ALA B 1 48 ? 5.824 -13.25 -20.031 1 89.25 48 ALA B O 1
ATOM 1763 N N . ASN B 1 49 ? 4.352 -11.68 -19.562 1 88.19 49 ASN B N 1
ATOM 1764 C CA . ASN B 1 49 ? 5.379 -10.656 -19.375 1 88.19 49 ASN B CA 1
ATOM 1765 C C . ASN B 1 49 ? 6.316 -11.016 -18.219 1 88.19 49 ASN B C 1
ATOM 1767 O O . ASN B 1 49 ? 7.535 -10.898 -18.359 1 88.19 49 ASN B O 1
ATOM 1771 N N . THR B 1 50 ? 5.766 -11.422 -17.125 1 91 50 THR B N 1
ATOM 1772 C CA . THR B 1 50 ? 6.57 -11.82 -15.977 1 91 50 THR B CA 1
ATOM 1773 C C . THR B 1 50 ? 7.418 -13.047 -16.312 1 91 50 THR B C 1
ATOM 1775 O O . THR B 1 50 ? 8.602 -13.102 -15.961 1 91 50 THR B O 1
ATOM 1778 N N . TYR B 1 51 ? 6.832 -14.016 -17.016 1 90 51 TYR B N 1
ATOM 1779 C CA . TYR B 1 51 ? 7.566 -15.203 -17.438 1 90 51 TYR B CA 1
ATOM 1780 C C . TYR B 1 51 ? 8.773 -14.828 -18.281 1 90 51 TYR B C 1
ATOM 1782 O O . TYR B 1 51 ? 9.891 -15.289 -18.031 1 90 51 TYR B O 1
ATOM 1790 N N . THR B 1 52 ? 8.547 -13.984 -19.234 1 88.44 52 THR B N 1
ATOM 1791 C CA . THR B 1 52 ? 9.609 -13.555 -20.141 1 88.44 52 THR B CA 1
ATOM 1792 C C . THR B 1 52 ? 10.711 -12.82 -19.375 1 88.44 52 THR B C 1
ATOM 1794 O O . THR B 1 52 ? 11.898 -13.07 -19.594 1 88.44 52 THR B O 1
ATOM 1797 N N . CYS B 1 53 ? 10.297 -12 -18.484 1 88.19 53 CYS B N 1
ATOM 1798 C CA . CYS B 1 53 ? 11.25 -11.234 -17.703 1 88.19 53 CYS B CA 1
ATOM 1799 C C . CYS B 1 53 ? 12.133 -12.164 -16.859 1 88.19 53 CYS B C 1
ATOM 1801 O O . CYS B 1 53 ? 13.352 -12.023 -16.859 1 88.19 53 CYS B O 1
ATOM 1803 N N . ILE B 1 54 ? 11.516 -13.086 -16.188 1 88 54 ILE B N 1
ATOM 1804 C CA . ILE B 1 54 ? 12.25 -14.023 -15.352 1 88 54 ILE B CA 1
ATOM 1805 C C . ILE B 1 54 ? 13.156 -14.891 -16.219 1 88 54 ILE B C 1
ATOM 1807 O O . ILE B 1 54 ? 14.32 -15.109 -15.891 1 88 54 ILE B O 1
ATOM 1811 N N . PHE B 1 55 ? 12.672 -15.32 -17.281 1 87.75 55 PHE B N 1
ATOM 1812 C CA . PHE B 1 55 ? 13.422 -16.156 -18.219 1 87.75 55 PHE B CA 1
ATOM 1813 C C . PHE B 1 55 ? 14.68 -15.43 -18.703 1 87.75 55 PHE B C 1
ATOM 1815 O O . PHE B 1 55 ? 15.766 -16 -18.688 1 87.75 55 PHE B O 1
ATOM 1822 N N . GLU B 1 56 ? 14.5 -14.234 -19.078 1 87.88 56 GLU B N 1
ATOM 1823 C CA . GLU B 1 56 ? 15.617 -13.43 -19.578 1 87.88 56 GLU B CA 1
ATOM 1824 C C . GLU B 1 56 ? 16.609 -13.125 -18.469 1 87.88 56 GLU B C 1
ATOM 1826 O O . GLU B 1 56 ? 17.828 -13.188 -18.688 1 87.88 56 GLU B O 1
ATOM 1831 N N . HIS B 1 57 ? 16.109 -12.805 -17.375 1 85.06 57 HIS B N 1
ATOM 1832 C CA . HIS B 1 57 ? 16.969 -12.438 -16.25 1 85.06 57 HIS B CA 1
ATOM 1833 C C . HIS B 1 57 ? 17.828 -13.609 -15.805 1 85.06 57 HIS B C 1
ATOM 1835 O O . HIS B 1 57 ? 19.016 -13.43 -15.492 1 85.06 57 HIS B O 1
ATOM 1841 N N . TRP B 1 58 ? 17.266 -14.766 -15.766 1 86.19 58 TRP B N 1
ATOM 1842 C CA . TRP B 1 58 ? 17.969 -15.93 -15.25 1 86.19 58 TRP B CA 1
ATOM 1843 C C . TRP B 1 58 ? 18.625 -16.719 -16.391 1 86.19 58 TRP B C 1
ATOM 1845 O O . TRP B 1 58 ? 19.375 -17.672 -16.141 1 86.19 58 TRP B O 1
ATOM 1855 N N . GLY B 1 59 ? 18.375 -16.312 -17.594 1 87.25 59 GLY B N 1
ATOM 1856 C CA . GLY B 1 59 ? 18.891 -17.047 -18.75 1 87.25 59 GLY B CA 1
ATOM 1857 C C . GLY B 1 59 ? 18.156 -18.359 -19 1 87.25 59 GLY B C 1
ATOM 1858 O O . GLY B 1 59 ? 18.703 -19.281 -19.594 1 87.25 59 GLY B O 1
ATOM 1859 N N . GLY B 1 60 ? 16.984 -18.438 -18.438 1 87.94 60 GLY B N 1
ATOM 1860 C CA . GLY B 1 60 ? 16.109 -19.594 -18.484 1 87.94 60 GLY B CA 1
ATOM 1861 C C . GLY B 1 60 ? 15.078 -19.625 -17.375 1 87.94 60 GLY B C 1
ATOM 1862 O O . GLY B 1 60 ? 15.102 -18.781 -16.484 1 87.94 60 GLY B O 1
ATOM 1863 N N . TRP B 1 61 ? 14.164 -20.609 -17.5 1 90.19 61 TRP B N 1
ATOM 1864 C CA . TRP B 1 61 ? 13.156 -20.734 -16.453 1 90.19 61 TRP B CA 1
ATOM 1865 C C . TRP B 1 61 ? 13.727 -21.453 -15.227 1 90.19 61 TRP B C 1
ATOM 1867 O O . TRP B 1 61 ? 14.156 -22.609 -15.32 1 90.19 61 TRP B O 1
ATOM 1877 N N . PRO B 1 62 ? 13.68 -20.844 -14.039 1 88.19 62 PRO B N 1
ATOM 1878 C CA . PRO B 1 62 ? 14.391 -21.391 -12.883 1 88.19 62 PRO B CA 1
ATOM 1879 C C . PRO B 1 62 ? 13.586 -22.469 -12.156 1 88.19 62 PRO B C 1
ATOM 1881 O O . PRO B 1 62 ? 14.133 -23.203 -11.328 1 88.19 62 PRO B O 1
ATOM 1884 N N . TYR B 1 63 ? 12.336 -22.594 -12.414 1 90.75 63 TYR B N 1
ATOM 1885 C CA . TYR B 1 63 ? 11.484 -23.547 -11.703 1 90.75 63 TYR B CA 1
ATOM 1886 C C . TYR B 1 63 ? 11.07 -24.688 -12.617 1 90.75 63 TYR B C 1
ATOM 1888 O O . TYR B 1 63 ? 9.883 -25 -12.719 1 90.75 63 TYR B O 1
ATOM 1896 N N . LYS B 1 64 ? 11.977 -25.469 -13.125 1 88.19 64 LYS B N 1
ATOM 1897 C CA . LYS B 1 64 ? 11.758 -26.484 -14.156 1 88.19 64 LYS B CA 1
ATOM 1898 C C . LYS B 1 64 ? 11.055 -27.703 -13.586 1 88.19 64 LYS B C 1
ATOM 1900 O O . LYS B 1 64 ? 10.375 -28.438 -14.312 1 88.19 64 LYS B O 1
ATOM 1905 N N . SER B 1 65 ? 11.156 -27.922 -12.305 1 88.75 65 SER B N 1
ATOM 1906 C CA . SER B 1 65 ? 10.562 -29.094 -11.68 1 88.75 65 SER B CA 1
ATOM 1907 C C . SER B 1 65 ? 9.102 -28.859 -11.32 1 88.75 65 SER B C 1
ATOM 1909 O O . SER B 1 65 ? 8.391 -29.781 -10.922 1 88.75 65 SER B O 1
ATOM 1911 N N . LYS B 1 66 ? 8.641 -27.641 -11.516 1 92.38 66 LYS B N 1
ATOM 1912 C CA . LYS B 1 66 ? 7.27 -27.281 -11.148 1 92.38 66 LYS B CA 1
ATOM 1913 C C . LYS B 1 66 ? 6.371 -27.219 -12.375 1 92.38 66 LYS B C 1
ATOM 1915 O O . LYS B 1 66 ? 6.828 -26.875 -13.469 1 92.38 66 LYS B O 1
ATOM 1920 N N . LYS B 1 67 ? 5.137 -27.625 -12.203 1 93.12 67 LYS B N 1
ATOM 1921 C CA . LYS B 1 67 ? 4.148 -27.375 -13.25 1 93.12 67 LYS B CA 1
ATOM 1922 C C . LYS B 1 67 ? 3.809 -25.891 -13.344 1 93.12 67 LYS B C 1
ATOM 1924 O O . LYS B 1 67 ? 3.215 -25.312 -12.43 1 93.12 67 LYS B O 1
ATOM 1929 N N . THR B 1 68 ? 4.207 -25.328 -14.461 1 93.56 68 THR B N 1
ATOM 1930 C CA . THR B 1 68 ? 4.062 -23.875 -14.625 1 93.56 68 THR B CA 1
ATOM 1931 C C . THR B 1 68 ? 3.037 -23.562 -15.711 1 93.56 68 THR B C 1
ATOM 1933 O O . THR B 1 68 ? 3.084 -24.125 -16.797 1 93.56 68 THR B O 1
ATOM 1936 N N . PHE B 1 69 ? 2.111 -22.703 -15.367 1 92.44 69 PHE B N 1
ATOM 1937 C CA . PHE B 1 69 ? 1.093 -22.234 -16.297 1 92.44 69 PHE B CA 1
ATOM 1938 C C . PHE B 1 69 ? 1.246 -20.75 -16.578 1 92.44 69 PHE B C 1
ATOM 1940 O O . PHE B 1 69 ? 1.255 -19.938 -15.648 1 92.44 69 PHE B O 1
ATOM 1947 N N . VAL B 1 70 ? 1.354 -20.406 -17.812 1 92.81 70 VAL B N 1
ATOM 1948 C CA . VAL B 1 70 ? 1.586 -19.031 -18.234 1 92.81 70 VAL B CA 1
ATOM 1949 C C . VAL B 1 70 ? 0.378 -18.516 -19.016 1 92.81 70 VAL B C 1
ATOM 1951 O O . VAL B 1 70 ? 0.022 -19.078 -20.062 1 92.81 70 VAL B O 1
ATOM 1954 N N . VAL B 1 71 ? -0.241 -17.5 -18.484 1 91.12 71 VAL B N 1
ATOM 1955 C CA . VAL B 1 71 ? -1.37 -16.875 -19.156 1 91.12 71 VAL B CA 1
ATOM 1956 C C . VAL B 1 71 ? -0.861 -15.883 -20.203 1 91.12 71 VAL B C 1
ATOM 1958 O O . VAL B 1 71 ? -0.079 -14.984 -19.875 1 91.12 71 VAL B O 1
ATOM 1961 N N . SER B 1 72 ? -1.283 -16.078 -21.438 1 84.69 72 SER B N 1
ATOM 1962 C CA . SER B 1 72 ? -0.829 -15.227 -22.531 1 84.69 72 SER B CA 1
ATOM 1963 C C . SER B 1 72 ? -1.967 -14.922 -23.5 1 84.69 72 SER B C 1
ATOM 1965 O O . SER B 1 72 ? -2.867 -15.742 -23.688 1 84.69 72 SER B O 1
ATOM 1967 N N . HIS B 1 73 ? -2.066 -13.648 -23.938 1 75.31 73 HIS B N 1
ATOM 1968 C CA . HIS B 1 73 ? -3.037 -13.312 -24.969 1 75.31 73 HIS B CA 1
ATOM 1969 C C . HIS B 1 73 ? -2.531 -13.711 -26.359 1 75.31 73 HIS B C 1
ATOM 1971 O O . HIS B 1 73 ? -3.303 -13.742 -27.312 1 75.31 73 HIS B O 1
ATOM 1977 N N . TYR B 1 74 ? -1.296 -13.82 -26.438 1 64.06 74 TYR B N 1
ATOM 1978 C CA . TYR B 1 74 ? -0.744 -14.133 -27.75 1 64.06 74 TYR B CA 1
ATOM 1979 C C . TYR B 1 74 ? -0.204 -15.562 -27.781 1 64.06 74 TYR B C 1
ATOM 1981 O O . TYR B 1 74 ? 0.227 -16.094 -26.766 1 64.06 74 TYR B O 1
ATOM 1989 N N . ASP B 1 75 ? -0.641 -16.312 -28.766 1 53.94 75 ASP B N 1
ATOM 1990 C CA . ASP B 1 75 ? -0.091 -17.641 -29.031 1 53.94 75 ASP B CA 1
ATOM 1991 C C . ASP B 1 75 ? 1.436 -17.625 -28.984 1 53.94 75 ASP B C 1
ATOM 1993 O O . ASP B 1 75 ? 2.08 -17.016 -29.828 1 53.94 75 ASP B O 1
ATOM 1997 N N . THR B 1 76 ? 1.909 -17.297 -27.812 1 54.28 76 THR B N 1
ATOM 1998 C CA . THR B 1 76 ? 3.363 -17.188 -27.844 1 54.28 76 THR B CA 1
ATOM 1999 C C . THR B 1 76 ? 3.992 -18.547 -28.172 1 54.28 76 THR B C 1
ATOM 2001 O O . THR B 1 76 ? 3.457 -19.594 -27.781 1 54.28 76 THR B O 1
ATOM 2004 N N . ASN B 1 77 ? 4.496 -18.641 -29.297 1 49.06 77 ASN B N 1
ATOM 2005 C CA . ASN B 1 77 ? 5.281 -19.781 -29.75 1 49.06 77 ASN B CA 1
ATOM 2006 C C . ASN B 1 77 ? 6.285 -20.234 -28.688 1 49.06 77 ASN B C 1
ATOM 2008 O O . ASN B 1 77 ? 7.477 -19.938 -28.797 1 49.06 77 ASN B O 1
ATOM 2012 N N . VAL B 1 78 ? 5.895 -20 -27.531 1 52.78 78 VAL B N 1
ATOM 2013 C CA . VAL B 1 78 ? 6.977 -20.438 -26.656 1 52.78 78 VAL B CA 1
ATOM 2014 C C . VAL B 1 78 ? 7.047 -21.953 -26.641 1 52.78 78 VAL B C 1
ATOM 2016 O O . VAL B 1 78 ? 6.016 -22.641 -26.656 1 52.78 78 VAL B O 1
ATOM 2019 N N . THR B 1 79 ? 7.988 -22.438 -27.156 1 50.34 79 THR B N 1
ATOM 2020 C CA . THR B 1 79 ? 8.344 -23.859 -27.109 1 50.34 79 THR B CA 1
ATOM 2021 C C . THR B 1 79 ? 7.949 -24.469 -25.766 1 50.34 79 THR B C 1
ATOM 2023 O O . THR B 1 79 ? 8.219 -23.891 -24.719 1 50.34 79 THR B O 1
ATOM 2026 N N . GLU B 1 80 ? 6.875 -25.25 -25.906 1 53.94 80 GLU B N 1
ATOM 2027 C CA . GLU B 1 80 ? 6.566 -26.141 -24.797 1 53.94 80 GLU B CA 1
ATOM 2028 C C . GLU B 1 80 ? 7.836 -26.625 -24.109 1 53.94 80 GLU B C 1
ATOM 2030 O O . GLU B 1 80 ? 8.695 -27.25 -24.75 1 53.94 80 GLU B O 1
ATOM 2035 N N . LYS B 1 81 ? 8.594 -25.688 -23.406 1 62.22 81 LYS B N 1
ATOM 2036 C CA . LYS B 1 81 ? 9.672 -26.297 -22.625 1 62.22 81 LYS B CA 1
ATOM 2037 C C . LYS B 1 81 ? 9.109 -27.125 -21.469 1 62.22 81 LYS B C 1
ATOM 2039 O O . LYS B 1 81 ? 7.945 -26.969 -21.094 1 62.22 81 LYS B O 1
ATOM 2044 N N . GLU B 1 82 ? 9.75 -28.047 -21.016 1 70.38 82 GLU B N 1
ATOM 2045 C CA . GLU B 1 82 ? 9.398 -29.047 -20.016 1 70.38 82 GLU B CA 1
ATOM 2046 C C . GLU B 1 82 ? 8.68 -28.406 -18.812 1 70.38 82 GLU B C 1
ATOM 2048 O O . GLU B 1 82 ? 9.188 -27.453 -18.219 1 70.38 82 GLU B O 1
ATOM 2053 N N . ASN B 1 83 ? 7.344 -28.703 -18.531 1 88.06 83 ASN B N 1
ATOM 2054 C CA . ASN B 1 83 ? 6.418 -28.5 -17.422 1 88.06 83 ASN B CA 1
ATOM 2055 C C . ASN B 1 83 ? 5.812 -27.109 -17.453 1 88.06 83 ASN B C 1
ATOM 2057 O O . ASN B 1 83 ? 5.344 -26.609 -16.422 1 88.06 83 ASN B O 1
ATOM 2061 N N . VAL B 1 84 ? 6.098 -26.344 -18.672 1 90.81 84 VAL B N 1
ATOM 2062 C CA . VAL B 1 84 ? 5.484 -25.031 -18.828 1 90.81 84 VAL B CA 1
ATOM 2063 C C . VAL B 1 84 ? 4.352 -25.109 -19.859 1 90.81 84 VAL B C 1
ATOM 2065 O O . VAL B 1 84 ? 4.559 -25.562 -20.984 1 90.81 84 VAL B O 1
ATOM 2068 N N . THR B 1 85 ? 3.172 -24.781 -19.453 1 88.69 85 THR B N 1
ATOM 2069 C CA . THR B 1 85 ? 1.999 -24.766 -20.328 1 88.69 85 THR B CA 1
ATOM 2070 C C . THR B 1 85 ? 1.479 -23.344 -20.516 1 88.69 85 THR B C 1
ATOM 2072 O O . THR B 1 85 ? 1.289 -22.609 -19.531 1 88.69 85 THR B O 1
ATOM 2075 N N . PHE B 1 86 ? 1.204 -22.953 -21.703 1 89.12 86 PHE B N 1
ATOM 2076 C CA . PHE B 1 86 ? 0.664 -21.625 -22 1 89.12 86 PHE B CA 1
ATOM 2077 C C . PHE B 1 86 ? -0.853 -21.688 -22.141 1 89.12 86 PHE B C 1
ATOM 2079 O O . PHE B 1 86 ? -1.384 -22.5 -22.875 1 89.12 86 PHE B O 1
ATOM 2086 N N . LEU B 1 87 ? -1.486 -20.891 -21.344 1 87.88 87 LEU B N 1
ATOM 2087 C CA . LEU B 1 87 ? -2.939 -20.781 -21.375 1 87.88 87 LEU B CA 1
ATOM 2088 C C . LEU B 1 87 ? -3.363 -19.594 -22.234 1 87.88 87 LEU B C 1
ATOM 2090 O O . LEU B 1 87 ? -3.166 -18.438 -21.859 1 87.88 87 LEU B O 1
ATOM 2094 N N . THR B 1 88 ? -3.93 -19.766 -23.391 1 83.12 88 THR B N 1
ATOM 2095 C CA . THR B 1 88 ? -4.258 -18.703 -24.344 1 83.12 88 THR B CA 1
ATOM 2096 C C . THR B 1 88 ? -5.77 -18.609 -24.531 1 83.12 88 THR B C 1
ATOM 2098 O O . THR B 1 88 ? -6.289 -17.531 -24.844 1 83.12 88 THR B O 1
ATOM 2101 N N . ASP B 1 89 ? -6.406 -19.719 -24.391 1 77.25 89 ASP B N 1
ATOM 2102 C CA . ASP B 1 89 ? -7.852 -19.75 -24.594 1 77.25 89 ASP B CA 1
ATOM 2103 C C . ASP B 1 89 ? -8.602 -19.797 -23.266 1 77.25 89 ASP B C 1
ATOM 2105 O O . ASP B 1 89 ? -8.438 -20.734 -22.484 1 77.25 89 ASP B O 1
ATOM 2109 N N . MET B 1 90 ? -9.492 -18.812 -23.031 1 80.5 90 MET B N 1
ATOM 2110 C CA . MET B 1 90 ? -10.305 -18.703 -21.812 1 80.5 90 MET B CA 1
ATOM 2111 C C . MET B 1 90 ? -9.469 -18.953 -20.578 1 80.5 90 MET B C 1
ATOM 2113 O O . MET B 1 90 ? -9.758 -19.875 -19.797 1 80.5 90 MET B O 1
ATOM 2117 N N . PRO B 1 91 ? -8.43 -18.203 -20.438 1 86.75 91 PRO B N 1
ATOM 2118 C CA . PRO B 1 91 ? -7.457 -18.5 -19.375 1 86.75 91 PRO B CA 1
ATOM 2119 C C . PRO B 1 91 ? -8.094 -18.562 -17.984 1 86.75 91 PRO B C 1
ATOM 2121 O O . PRO B 1 91 ? -7.727 -19.422 -17.172 1 86.75 91 PRO B O 1
ATOM 2124 N N . LEU B 1 92 ? -9 -17.797 -17.688 1 87.12 92 LEU B N 1
ATOM 2125 C CA . LEU B 1 92 ? -9.602 -17.781 -16.359 1 87.12 92 LEU B CA 1
ATOM 2126 C C . LEU B 1 92 ? -10.398 -19.062 -16.109 1 87.12 92 LEU B C 1
ATOM 2128 O O . LEU B 1 92 ? -10.43 -19.578 -14.992 1 87.12 92 LEU B O 1
ATOM 2132 N N . ARG B 1 93 ? -11.062 -19.578 -17.141 1 89.62 93 ARG B N 1
ATOM 2133 C CA . ARG B 1 93 ? -11.742 -20.859 -17.031 1 89.62 93 ARG B CA 1
ATOM 2134 C C . ARG B 1 93 ? -10.75 -21.984 -16.797 1 89.62 93 ARG B C 1
ATOM 2136 O O . ARG B 1 93 ? -10.992 -22.859 -15.953 1 89.62 93 ARG B O 1
ATOM 2143 N N . ALA B 1 94 ? -9.711 -21.906 -17.531 1 89.75 94 ALA B N 1
ATOM 2144 C CA . ALA B 1 94 ? -8.664 -22.906 -17.375 1 89.75 94 ALA B CA 1
ATOM 2145 C C . ALA B 1 94 ? -8.078 -22.875 -15.961 1 89.75 94 ALA B C 1
ATOM 2147 O O . ALA B 1 94 ? -7.793 -23.922 -15.375 1 89.75 94 ALA B O 1
ATOM 2148 N N . ILE B 1 95 ? -7.914 -21.75 -15.422 1 92.5 95 ILE B N 1
ATOM 2149 C CA . ILE B 1 95 ? -7.371 -21.578 -14.086 1 92.5 95 ILE B CA 1
ATOM 2150 C C . ILE B 1 95 ? -8.344 -22.141 -13.055 1 92.5 95 ILE B C 1
ATOM 2152 O O . ILE B 1 95 ? -7.934 -22.781 -12.086 1 92.5 95 ILE B O 1
ATOM 2156 N N . ASN B 1 96 ? -9.57 -21.859 -13.266 1 91.19 96 ASN B N 1
ATOM 2157 C CA . ASN B 1 96 ? -10.578 -22.422 -12.367 1 91.19 96 ASN B CA 1
ATOM 2158 C C . ASN B 1 96 ? -10.547 -23.938 -12.367 1 91.19 96 ASN B C 1
ATOM 2160 O O . ASN B 1 96 ? -10.68 -24.562 -11.32 1 91.19 96 ASN B O 1
ATOM 2164 N N . GLU B 1 97 ? -10.391 -24.516 -13.523 1 90.75 97 GLU B N 1
ATOM 2165 C CA . GLU B 1 97 ? -10.273 -25.953 -13.648 1 90.75 97 GLU B CA 1
ATOM 2166 C C . GLU B 1 97 ? -9.008 -26.469 -12.969 1 90.75 97 GLU B C 1
ATOM 2168 O O . GLU B 1 97 ? -9.016 -27.516 -12.32 1 90.75 97 GLU B O 1
ATOM 2173 N N . LEU B 1 98 ? -7.965 -25.734 -13.164 1 90.62 98 LEU B N 1
ATOM 2174 C CA . LEU B 1 98 ? -6.703 -26.078 -12.523 1 90.62 98 LEU B CA 1
ATOM 2175 C C . LEU B 1 98 ? -6.844 -26.078 -11.008 1 90.62 98 LEU B C 1
ATOM 2177 O O . LEU B 1 98 ? -6.32 -26.969 -10.328 1 90.62 98 LEU B O 1
ATOM 2181 N N . LYS B 1 99 ? -7.449 -25.094 -10.492 1 91.25 99 LYS B N 1
ATOM 2182 C CA . LYS B 1 99 ? -7.699 -24.969 -9.062 1 91.25 99 LYS B CA 1
ATOM 2183 C C . LYS B 1 99 ? -8.414 -26.203 -8.523 1 91.25 99 LYS B C 1
ATOM 2185 O O . LYS B 1 99 ? -8.109 -26.672 -7.418 1 91.25 99 LYS B O 1
ATOM 2190 N N . SER B 1 100 ? -9.32 -26.75 -9.289 1 90 100 SER B N 1
ATOM 2191 C CA . SER B 1 100 ? -10.109 -27.906 -8.883 1 90 100 SER B CA 1
ATOM 2192 C C . SER B 1 100 ? -9.312 -29.203 -9 1 90 100 SER B C 1
ATOM 2194 O O . SER B 1 100 ? -9.547 -30.156 -8.266 1 90 100 SER B O 1
ATOM 2196 N N . SER B 1 101 ? -8.352 -29.188 -9.812 1 89.88 101 SER B N 1
ATOM 2197 C CA . SER B 1 101 ? -7.656 -30.438 -10.125 1 89.88 101 SER B CA 1
ATOM 2198 C C . SER B 1 101 ? -6.277 -30.484 -9.469 1 89.88 101 SER B C 1
ATOM 2200 O O . SER B 1 101 ? -5.668 -31.547 -9.367 1 89.88 101 SER B O 1
ATOM 2202 N N . SER B 1 102 ? -5.773 -29.375 -9.031 1 89.56 102 SER B N 1
ATOM 2203 C CA . SER B 1 102 ? -4.43 -29.328 -8.461 1 89.56 102 SER B CA 1
ATOM 2204 C C . SER B 1 102 ? -4.348 -30.109 -7.156 1 89.56 102 SER B C 1
ATOM 2206 O O . SER B 1 102 ? -5.34 -30.219 -6.434 1 89.56 102 SER B O 1
ATOM 2208 N N . GLU B 1 103 ? -3.176 -30.625 -6.887 1 90.56 103 GLU B N 1
ATOM 2209 C CA . GLU B 1 103 ? -2.938 -31.406 -5.676 1 90.56 103 GLU B CA 1
ATOM 2210 C C . GLU B 1 103 ? -2.52 -30.5 -4.516 1 90.56 103 GLU B C 1
ATOM 2212 O O . GLU B 1 103 ? -2.609 -30.906 -3.352 1 90.56 103 GLU B O 1
ATOM 2217 N N . THR B 1 104 ? -1.985 -29.469 -4.875 1 91.25 104 THR B N 1
ATOM 2218 C CA . THR B 1 104 ? -1.543 -28.484 -3.889 1 91.25 104 THR B CA 1
ATOM 2219 C C . THR B 1 104 ? -2.051 -27.094 -4.246 1 91.25 104 THR B C 1
ATOM 2221 O O . THR B 1 104 ? -2.666 -26.906 -5.297 1 91.25 104 THR B O 1
ATOM 2224 N N . ASP B 1 105 ? -1.87 -26.188 -3.299 1 94.88 105 ASP B N 1
ATOM 2225 C CA . ASP B 1 105 ? -2.174 -24.797 -3.605 1 94.88 105 ASP B CA 1
ATOM 2226 C C . ASP B 1 105 ? -1.374 -24.312 -4.812 1 94.88 105 ASP B C 1
ATOM 2228 O O . ASP B 1 105 ? -0.344 -24.891 -5.156 1 94.88 105 ASP B O 1
ATOM 2232 N N . ILE B 1 106 ? -1.879 -23.359 -5.465 1 96.19 106 ILE B N 1
ATOM 2233 C CA . ILE B 1 106 ? -1.258 -22.75 -6.641 1 96.19 106 ILE B CA 1
ATOM 2234 C C . ILE B 1 106 ? -0.644 -21.406 -6.266 1 96.19 106 ILE B C 1
ATOM 2236 O O . ILE B 1 106 ? -1.286 -20.594 -5.605 1 96.19 106 ILE B O 1
ATOM 2240 N N . GLN B 1 107 ? 0.607 -21.25 -6.648 1 96.88 107 GLN B N 1
ATOM 2241 C CA . GLN B 1 107 ? 1.281 -19.984 -6.355 1 96.88 107 GLN B CA 1
ATOM 2242 C C . GLN B 1 107 ? 1.33 -19.078 -7.59 1 96.88 107 GLN B C 1
ATOM 2244 O O . GLN B 1 107 ? 1.722 -19.531 -8.672 1 96.88 107 GLN B O 1
ATOM 2249 N N . VAL B 1 108 ? 0.892 -17.891 -7.434 1 96.62 108 VAL B N 1
ATOM 2250 C CA . VAL B 1 108 ? 0.971 -16.875 -8.469 1 96.62 108 VAL B CA 1
ATOM 2251 C C . VAL B 1 108 ? 2.268 -16.078 -8.312 1 96.62 108 VAL B C 1
ATOM 2253 O O . VAL B 1 108 ? 2.566 -15.57 -7.234 1 96.62 108 VAL B O 1
ATOM 2256 N N . ILE B 1 109 ? 3.047 -16.141 -9.383 1 93.75 109 ILE B N 1
ATOM 2257 C CA . ILE B 1 109 ? 4.25 -15.328 -9.438 1 93.75 109 ILE B CA 1
ATOM 2258 C C . ILE B 1 109 ? 3.957 -14.031 -10.188 1 93.75 109 ILE B C 1
ATOM 2260 O O . ILE B 1 109 ? 3.932 -14.008 -11.414 1 93.75 109 ILE B O 1
ATOM 2264 N N . GLY B 1 110 ? 3.441 -13 -9.438 1 87.25 110 GLY B N 1
ATOM 2265 C CA . GLY B 1 110 ? 3.189 -11.734 -10.117 1 87.25 110 GLY B CA 1
ATOM 2266 C C . GLY B 1 110 ? 2.699 -11.914 -11.539 1 87.25 110 GLY B C 1
ATOM 2267 O O . GLY B 1 110 ? 2.268 -13 -11.93 1 87.25 110 GLY B O 1
ATOM 2268 N N . GLY B 1 111 ? 2.557 -10.891 -12.422 1 90.88 111 GLY B N 1
ATOM 2269 C CA . GLY B 1 111 ? 2.727 -9.492 -12.055 1 90.88 111 GLY B CA 1
ATOM 2270 C C . GLY B 1 111 ? 1.427 -8.82 -11.648 1 90.88 111 GLY B C 1
ATOM 2271 O O . GLY B 1 111 ? 0.431 -9.5 -11.375 1 90.88 111 GLY B O 1
ATOM 2272 N N . GLY B 1 112 ? 1.458 -7.535 -11.586 1 93.88 112 GLY B N 1
ATOM 2273 C CA . GLY B 1 112 ? 0.33 -6.723 -11.156 1 93.88 112 GLY B CA 1
ATOM 2274 C C . GLY B 1 112 ? -0.9 -6.902 -12.023 1 93.88 112 GLY B C 1
ATOM 2275 O O . GLY B 1 112 ? -2.008 -7.086 -11.508 1 93.88 112 GLY B O 1
ATOM 2276 N N . LYS B 1 113 ? -0.738 -6.945 -13.32 1 92.44 113 LYS B N 1
ATOM 2277 C CA . LYS B 1 113 ? -1.863 -7.078 -14.242 1 92.44 113 LYS B CA 1
ATOM 2278 C C . LYS B 1 113 ? -2.551 -8.43 -14.07 1 92.44 113 LYS B C 1
ATOM 2280 O O . LYS B 1 113 ? -3.781 -8.508 -14.047 1 92.44 113 LYS B O 1
ATOM 2285 N N . PHE B 1 114 ? -1.747 -9.453 -14.023 1 93.5 114 PHE B N 1
ATOM 2286 C CA . PHE B 1 114 ? -2.303 -10.797 -13.875 1 93.5 114 PHE B CA 1
ATOM 2287 C C . PHE B 1 114 ? -3.016 -10.945 -12.539 1 93.5 114 PHE B C 1
ATOM 2289 O O . PHE B 1 114 ? -4.129 -11.469 -12.477 1 93.5 114 PHE B O 1
ATOM 2296 N N . ILE B 1 115 ? -2.438 -10.484 -11.453 1 95.75 115 ILE B N 1
ATOM 2297 C CA . ILE B 1 115 ? -3.061 -10.5 -10.133 1 95.75 115 ILE B CA 1
ATOM 2298 C C . ILE B 1 115 ? -4.387 -9.742 -10.18 1 95.75 115 ILE B C 1
ATOM 2300 O O . ILE B 1 115 ? -5.391 -10.203 -9.625 1 95.75 115 ILE B O 1
ATOM 2304 N N . THR B 1 116 ? -4.391 -8.594 -10.859 1 96 116 THR B N 1
ATOM 2305 C CA . THR B 1 116 ? -5.605 -7.805 -11.023 1 96 116 THR B CA 1
ATOM 2306 C C . THR B 1 116 ? -6.711 -8.641 -11.664 1 96 116 THR B C 1
ATOM 2308 O O . THR B 1 116 ? -7.844 -8.656 -11.172 1 96 116 THR B O 1
ATOM 2311 N N . SER B 1 117 ? -6.352 -9.336 -12.719 1 93.81 117 SER B N 1
ATOM 2312 C CA . SER B 1 117 ? -7.32 -10.156 -13.438 1 93.81 117 SER B CA 1
ATOM 2313 C C . SER B 1 117 ? -7.875 -11.266 -12.539 1 93.81 117 SER B C 1
ATOM 2315 O O . SER B 1 117 ? -9.07 -11.578 -12.602 1 93.81 117 SER B O 1
ATOM 2317 N N . LEU B 1 118 ? -7.008 -11.906 -11.789 1 95.12 118 LEU B N 1
ATOM 2318 C CA . LEU B 1 118 ? -7.438 -12.961 -10.883 1 95.12 118 LEU B CA 1
ATOM 2319 C C . LEU B 1 118 ? -8.406 -12.414 -9.828 1 95.12 118 LEU B C 1
ATOM 2321 O O . LEU B 1 118 ? -9.406 -13.055 -9.508 1 95.12 118 LEU B O 1
ATOM 2325 N N . ILE B 1 119 ? -8.117 -11.242 -9.273 1 95.44 119 ILE B N 1
ATOM 2326 C CA . ILE B 1 119 ? -8.969 -10.617 -8.266 1 95.44 119 ILE B CA 1
ATOM 2327 C C . ILE B 1 119 ? -10.32 -10.266 -8.883 1 95.44 119 ILE B C 1
ATOM 2329 O O . ILE B 1 119 ? -11.367 -10.516 -8.281 1 95.44 119 ILE B O 1
ATOM 2333 N N . GLU B 1 120 ? -10.305 -9.727 -10.055 1 94.12 120 GLU B N 1
ATOM 2334 C CA . GLU B 1 120 ? -11.539 -9.367 -10.75 1 94.12 120 GLU B CA 1
ATOM 2335 C C . GLU B 1 120 ? -12.422 -10.594 -10.977 1 94.12 120 GLU B C 1
ATOM 2337 O O . GLU B 1 120 ? -13.648 -10.492 -10.961 1 94.12 120 GLU B O 1
ATOM 2342 N N . ALA B 1 121 ? -11.797 -11.641 -11.219 1 92.81 121 ALA B N 1
ATOM 2343 C CA . ALA B 1 121 ? -12.523 -12.875 -11.492 1 92.81 121 ALA B CA 1
ATOM 2344 C C . ALA B 1 121 ? -12.844 -13.625 -10.203 1 92.81 121 ALA B C 1
ATOM 2346 O O . ALA B 1 121 ? -13.414 -14.719 -10.242 1 92.81 121 ALA B O 1
ATOM 2347 N N . SER B 1 122 ? -12.492 -13.078 -9.031 1 93.31 122 SER B N 1
ATOM 2348 C CA . SER B 1 122 ? -12.688 -13.695 -7.723 1 93.31 122 SER B CA 1
ATOM 2349 C C . SER B 1 122 ? -12.031 -15.07 -7.656 1 93.31 122 SER B C 1
ATOM 2351 O O . SER B 1 122 ? -12.594 -16.016 -7.094 1 93.31 122 SER B O 1
ATOM 2353 N N . LEU B 1 123 ? -10.852 -15.164 -8.25 1 94.69 123 LEU B N 1
ATOM 2354 C CA . LEU B 1 123 ? -10.141 -16.438 -8.297 1 94.69 123 LEU B CA 1
ATOM 2355 C C . LEU B 1 123 ? -8.992 -16.453 -7.297 1 94.69 123 LEU B C 1
ATOM 2357 O O . LEU B 1 123 ? -8.578 -17.516 -6.84 1 94.69 123 LEU B O 1
ATOM 2361 N N . LEU B 1 124 ? -8.438 -15.336 -6.973 1 96.69 124 LEU B N 1
ATOM 2362 C CA . LEU B 1 124 ? -7.363 -15.273 -5.988 1 96.69 124 LEU B CA 1
ATOM 2363 C C . LEU B 1 124 ? -7.914 -15.414 -4.574 1 96.69 124 LEU B C 1
ATOM 2365 O O . LEU B 1 124 ? -8.727 -14.602 -4.137 1 96.69 124 LEU B O 1
ATOM 2369 N N . ASP B 1 125 ? -7.367 -16.375 -3.801 1 97.31 125 ASP B N 1
ATOM 2370 C CA . ASP B 1 125 ? -7.91 -16.672 -2.479 1 97.31 125 ASP B CA 1
ATOM 2371 C C . ASP B 1 125 ? -7.125 -15.945 -1.387 1 97.31 125 ASP B C 1
ATOM 2373 O O . ASP B 1 125 ? -7.684 -15.586 -0.347 1 97.31 125 ASP B O 1
ATOM 2377 N N . GLU B 1 126 ? -5.852 -15.859 -1.616 1 98 126 GLU B N 1
ATOM 2378 C CA . GLU B 1 126 ? -4.957 -15.32 -0.596 1 98 126 GLU B CA 1
ATOM 2379 C C . GLU B 1 126 ? -3.857 -14.469 -1.222 1 98 126 GLU B C 1
ATOM 2381 O O . GLU B 1 126 ? -3.316 -14.82 -2.273 1 98 126 GLU B O 1
ATOM 2386 N N . ILE B 1 127 ? -3.574 -13.391 -0.577 1 98.12 127 ILE B N 1
ATOM 2387 C CA . ILE B 1 127 ? -2.463 -12.562 -1.019 1 98.12 127 ILE B CA 1
ATOM 2388 C C . ILE B 1 127 ? -1.578 -12.203 0.175 1 98.12 127 ILE B C 1
ATOM 2390 O O . ILE B 1 127 ? -2.08 -11.828 1.235 1 98.12 127 ILE B O 1
ATOM 2394 N N . THR B 1 128 ? -0.319 -12.406 0.031 1 98.38 128 THR B N 1
ATOM 2395 C CA . THR B 1 128 ? 0.682 -11.984 1.005 1 98.38 128 THR B CA 1
ATOM 2396 C C . THR B 1 128 ? 1.531 -10.844 0.451 1 98.38 128 THR B C 1
ATOM 2398 O O . THR B 1 128 ? 2.137 -10.977 -0.614 1 98.38 128 THR B O 1
ATOM 2401 N N . LEU B 1 129 ? 1.553 -9.773 1.15 1 98.38 129 LEU B N 1
ATOM 2402 C CA . LEU B 1 129 ? 2.32 -8.594 0.771 1 98.38 129 LEU B CA 1
ATOM 2403 C C . LEU B 1 129 ? 3.568 -8.461 1.637 1 98.38 129 LEU B C 1
ATOM 2405 O O . LEU B 1 129 ? 3.486 -8.516 2.865 1 98.38 129 LEU B O 1
ATOM 2409 N N . TYR B 1 130 ? 4.691 -8.391 1.04 1 98.44 130 TYR B N 1
ATOM 2410 C CA . TYR B 1 130 ? 5.934 -7.973 1.68 1 98.44 130 TYR B CA 1
ATOM 2411 C C . TYR B 1 130 ? 6.188 -6.488 1.458 1 98.44 130 TYR B C 1
ATOM 2413 O O . TYR B 1 130 ? 6.703 -6.09 0.41 1 98.44 130 TYR B O 1
ATOM 2421 N N . ILE B 1 131 ? 5.848 -5.688 2.402 1 98.56 131 ILE B N 1
ATOM 2422 C CA . ILE B 1 131 ? 5.926 -4.238 2.27 1 98.56 131 ILE B CA 1
ATOM 2423 C C . ILE B 1 131 ? 7.332 -3.76 2.631 1 98.56 131 ILE B C 1
ATOM 2425 O O . ILE B 1 131 ? 7.723 -3.799 3.799 1 98.56 131 ILE B O 1
ATOM 2429 N N . VAL B 1 132 ? 8.039 -3.324 1.644 1 98.56 132 VAL B N 1
ATOM 2430 C CA . VAL B 1 132 ? 9.406 -2.832 1.805 1 98.56 132 VAL B CA 1
ATOM 2431 C C . VAL B 1 132 ? 9.383 -1.329 2.07 1 98.56 132 VAL B C 1
ATOM 2433 O O . VAL B 1 132 ? 8.633 -0.589 1.427 1 98.56 132 VAL B O 1
ATOM 2436 N N . PRO B 1 133 ? 10.156 -0.85 3.057 1 98.12 133 PRO B N 1
ATOM 2437 C CA . PRO B 1 133 ? 10.086 0.558 3.459 1 98.12 133 PRO B CA 1
ATOM 2438 C C . PRO B 1 133 ? 10.828 1.48 2.492 1 98.12 133 PRO B C 1
ATOM 2440 O O . PRO B 1 133 ? 11.719 2.227 2.902 1 98.12 133 PRO B O 1
ATOM 2443 N N . VAL B 1 134 ? 10.422 1.476 1.242 1 97.94 134 VAL B N 1
ATOM 2444 C CA . VAL B 1 134 ? 10.93 2.355 0.195 1 97.94 134 VAL B CA 1
ATOM 2445 C C . VAL B 1 134 ? 9.773 2.855 -0.667 1 97.94 134 VAL B C 1
ATO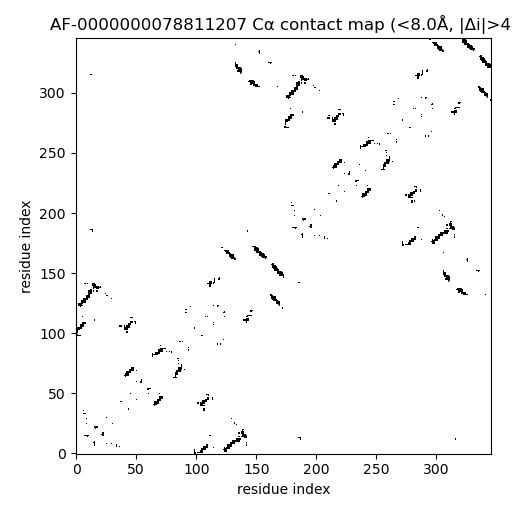M 2447 O O . VAL B 1 134 ? 8.766 2.166 -0.82 1 97.94 134 VAL B O 1
ATOM 2450 N N . MET B 1 135 ? 9.859 4.09 -1.059 1 97.62 135 MET B N 1
ATOM 2451 C CA . MET B 1 135 ? 9.031 4.582 -2.158 1 97.62 135 MET B CA 1
ATOM 2452 C C . MET B 1 135 ? 9.836 4.641 -3.455 1 97.62 135 MET B C 1
ATOM 2454 O O . MET B 1 135 ? 10.906 5.254 -3.5 1 97.62 135 MET B O 1
ATOM 2458 N N . LEU B 1 136 ? 9.32 4.004 -4.449 1 97.38 136 LEU B N 1
ATOM 2459 C CA . LEU B 1 136 ? 10.023 3.969 -5.727 1 97.38 136 LEU B CA 1
ATOM 2460 C C . LEU B 1 136 ? 9.789 5.254 -6.512 1 97.38 136 LEU B C 1
ATOM 2462 O O . LEU B 1 136 ? 10.617 5.645 -7.336 1 97.38 136 LEU B O 1
ATOM 2466 N N . GLY B 1 137 ? 8.656 5.906 -6.242 1 96.44 137 GLY B N 1
ATOM 2467 C CA . GLY B 1 137 ? 8.289 7.129 -6.938 1 96.44 137 GLY B CA 1
ATOM 2468 C C . GLY B 1 137 ? 7.516 6.883 -8.219 1 96.44 137 GLY B C 1
ATOM 2469 O O . GLY B 1 137 ? 6.645 7.672 -8.586 1 96.44 137 GLY B O 1
ATOM 2470 N N . ASP B 1 138 ? 7.895 5.934 -8.945 1 95.5 138 ASP B N 1
ATOM 2471 C CA . ASP B 1 138 ? 7.27 5.473 -10.18 1 95.5 138 ASP B CA 1
ATOM 2472 C C . ASP B 1 138 ? 7.598 4.004 -10.445 1 95.5 138 ASP B C 1
ATOM 2474 O O . ASP B 1 138 ? 8.547 3.463 -9.875 1 95.5 138 ASP B O 1
ATOM 2478 N N . GLY B 1 139 ? 6.672 3.361 -11.242 1 96.25 139 GLY B N 1
ATOM 2479 C CA . GLY B 1 139 ? 6.961 1.968 -11.539 1 96.25 139 GLY B CA 1
ATOM 2480 C C . GLY B 1 139 ? 5.727 1.168 -11.906 1 96.25 139 GLY B C 1
ATOM 2481 O O . GLY B 1 139 ? 4.727 1.729 -12.367 1 96.25 139 GLY B O 1
ATOM 2482 N N . ILE B 1 140 ? 5.852 -0.177 -11.812 1 94.69 140 ILE B N 1
ATOM 2483 C CA . ILE B 1 140 ? 4.766 -1.109 -12.086 1 94.69 140 ILE B CA 1
ATOM 2484 C C . ILE B 1 140 ? 3.967 -1.358 -10.805 1 94.69 140 ILE B C 1
ATOM 2486 O O . ILE B 1 140 ? 4.52 -1.805 -9.797 1 94.69 140 ILE B O 1
ATOM 2490 N N . LYS B 1 141 ? 2.709 -1.103 -10.891 1 96.25 141 LYS B N 1
ATOM 2491 C CA . LYS B 1 141 ? 1.844 -1.275 -9.727 1 96.25 141 LYS B CA 1
ATOM 2492 C C . LYS B 1 141 ? 1.58 -2.754 -9.445 1 96.25 141 LYS B C 1
ATOM 2494 O O . LYS B 1 141 ? 1.517 -3.561 -10.375 1 96.25 141 LYS B O 1
ATOM 2499 N N . PHE B 1 142 ? 1.38 -3.066 -8.148 1 95.38 142 PHE B N 1
ATOM 2500 C CA . PHE B 1 142 ? 1.129 -4.465 -7.824 1 95.38 142 PHE B CA 1
ATOM 2501 C C . PHE B 1 142 ? -0.298 -4.859 -8.188 1 95.38 142 PHE B C 1
ATOM 2503 O O . PHE B 1 142 ? -0.611 -6.047 -8.305 1 95.38 142 PHE B O 1
ATOM 2510 N N . ILE B 1 143 ? -1.146 -3.805 -8.344 1 96.44 143 ILE B N 1
ATOM 2511 C CA . ILE B 1 143 ? -2.561 -4.023 -8.625 1 96.44 143 ILE B CA 1
ATOM 2512 C C . ILE B 1 143 ? -3.105 -2.879 -9.477 1 96.44 143 ILE B C 1
ATOM 2514 O O . ILE B 1 143 ? -2.717 -1.723 -9.289 1 96.44 143 ILE B O 1
ATOM 2518 N N . GLY B 1 144 ? -3.928 -3.213 -10.406 1 94.88 144 GLY B N 1
ATOM 2519 C CA . GLY B 1 144 ? -4.621 -2.221 -11.219 1 94.88 144 GLY B CA 1
ATOM 2520 C C . GLY B 1 144 ? -6.027 -1.934 -10.727 1 94.88 144 GLY B C 1
ATOM 2521 O O . GLY B 1 144 ? -6.344 -2.166 -9.555 1 94.88 144 GLY B O 1
ATOM 2522 N N . LYS B 1 145 ? -6.801 -1.38 -11.625 1 95.06 145 LYS B N 1
ATOM 2523 C CA . LYS B 1 145 ? -8.195 -1.086 -11.305 1 95.06 145 LYS B CA 1
ATOM 2524 C C . LYS B 1 145 ? -9.008 -2.369 -11.156 1 95.06 145 LYS B C 1
ATOM 2526 O O . LYS B 1 145 ? -8.859 -3.297 -11.961 1 95.06 145 LYS B O 1
ATOM 2531 N N . THR B 1 146 ? -9.805 -2.465 -10.141 1 95.38 146 THR B N 1
ATOM 2532 C CA . THR B 1 146 ? -10.719 -3.58 -9.914 1 95.38 146 THR B CA 1
ATOM 2533 C C . THR B 1 146 ? -12.109 -3.072 -9.547 1 95.38 146 THR B C 1
ATOM 2535 O O . THR B 1 146 ? -12.383 -1.873 -9.633 1 95.38 146 THR B O 1
ATOM 2538 N N . PHE B 1 147 ? -13 -3.977 -9.148 1 93.56 147 PHE B N 1
ATOM 2539 C CA . PHE B 1 147 ? -14.344 -3.6 -8.742 1 93.56 147 PHE B CA 1
ATOM 2540 C C . PHE B 1 147 ? -14.438 -3.463 -7.227 1 93.56 147 PHE B C 1
ATOM 2542 O O . PHE B 1 147 ? -15.523 -3.268 -6.68 1 93.56 147 PHE B O 1
ATOM 2549 N N . GLY B 1 148 ? -13.344 -3.57 -6.656 1 93.5 148 GLY B N 1
ATOM 2550 C CA . GLY B 1 148 ? -13.359 -3.535 -5.203 1 93.5 148 GLY B CA 1
ATOM 2551 C C . GLY B 1 148 ? -13.508 -4.906 -4.574 1 93.5 148 GLY B C 1
ATOM 2552 O O . GLY B 1 148 ? -14.078 -5.816 -5.18 1 93.5 148 GLY B O 1
ATOM 2553 N N . SER B 1 149 ? -12.953 -5.059 -3.436 1 95.69 149 SER B N 1
ATOM 2554 C CA . SER B 1 149 ? -13.023 -6.336 -2.732 1 95.69 149 SER B CA 1
ATOM 2555 C C . SER B 1 149 ? -12.742 -6.164 -1.243 1 95.69 149 SER B C 1
ATOM 2557 O O . SER B 1 149 ? -12.164 -5.156 -0.827 1 95.69 149 SER B O 1
ATOM 2559 N N . LYS B 1 150 ? -13.289 -7.113 -0.46 1 97.06 150 LYS B N 1
ATOM 2560 C CA . LYS B 1 150 ? -13.023 -7.191 0.973 1 97.06 150 LYS B CA 1
ATOM 2561 C C . LYS B 1 150 ? -12.055 -8.32 1.291 1 97.06 150 LYS B C 1
ATOM 2563 O O . LYS B 1 150 ? -12.078 -9.375 0.646 1 97.06 150 LYS B O 1
ATOM 2568 N N . TRP B 1 151 ? -11.195 -8.086 2.229 1 98.25 151 TRP B N 1
ATOM 2569 C CA . TRP B 1 151 ? -10.172 -9.031 2.652 1 98.25 151 TRP B CA 1
ATOM 2570 C C . TRP B 1 151 ? -10.125 -9.141 4.172 1 98.25 151 TRP B C 1
ATOM 2572 O O . TRP B 1 151 ? -10.672 -8.281 4.879 1 98.25 151 TRP B O 1
ATOM 2582 N N . GLU B 1 152 ? -9.578 -10.211 4.613 1 98.25 152 GLU B N 1
ATOM 2583 C CA . GLU B 1 152 ? -9.375 -10.445 6.039 1 98.25 152 GLU B CA 1
ATOM 2584 C C . GLU B 1 152 ? -7.902 -10.711 6.348 1 98.25 152 GLU B C 1
ATOM 2586 O O . GLU B 1 152 ? -7.27 -11.555 5.711 1 98.25 152 GLU B O 1
ATOM 2591 N N . LEU B 1 153 ? -7.375 -9.953 7.309 1 98.69 153 LEU B N 1
ATOM 2592 C CA . LEU B 1 153 ? -6 -10.188 7.738 1 98.69 153 LEU B CA 1
ATOM 2593 C C . LEU B 1 153 ? -5.887 -11.508 8.492 1 98.69 153 LEU B C 1
ATOM 2595 O O . LEU B 1 153 ? -6.555 -11.711 9.508 1 98.69 153 LEU B O 1
ATOM 2599 N N . THR B 1 154 ? -5.035 -12.375 7.996 1 98.5 154 THR B N 1
ATOM 2600 C CA . THR B 1 154 ? -4.914 -13.68 8.633 1 98.5 154 THR B CA 1
ATOM 2601 C C . THR B 1 154 ? -3.498 -13.891 9.164 1 98.5 154 THR B C 1
ATOM 2603 O O . THR B 1 154 ? -3.252 -14.828 9.93 1 98.5 154 THR B O 1
ATOM 2606 N N . GLY B 1 155 ? -2.596 -13.039 8.789 1 98.12 155 GLY B N 1
ATOM 2607 C CA . GLY B 1 155 ? -1.222 -13.133 9.258 1 98.12 155 GLY B CA 1
ATOM 2608 C C . GLY B 1 155 ? -0.461 -11.828 9.141 1 98.12 155 GLY B C 1
ATOM 2609 O O . GLY B 1 155 ? -0.701 -11.039 8.219 1 98.12 155 GLY B O 1
ATOM 2610 N N . HIS B 1 156 ? 0.413 -11.594 10.094 1 98 156 HIS B N 1
ATOM 2611 C CA . HIS B 1 156 ? 1.3 -10.438 10.062 1 98 156 HIS B CA 1
ATOM 2612 C C . HIS B 1 156 ? 2.602 -10.719 10.805 1 98 156 HIS B C 1
ATOM 2614 O O . HIS B 1 156 ? 2.598 -11.375 11.852 1 98 156 HIS B O 1
ATOM 2620 N N . ARG B 1 157 ? 3.668 -10.281 10.242 1 97.56 157 ARG B N 1
ATOM 2621 C CA . ARG B 1 157 ? 4.977 -10.375 10.883 1 97.56 157 ARG B CA 1
ATOM 2622 C C . ARG B 1 157 ? 5.938 -9.336 10.312 1 97.56 157 ARG B C 1
ATOM 2624 O O . ARG B 1 157 ? 5.68 -8.758 9.25 1 97.56 157 ARG B O 1
ATOM 2631 N N . VAL B 1 158 ? 6.984 -9.062 11.086 1 97.94 158 VAL B N 1
ATOM 2632 C CA . VAL B 1 158 ? 8.031 -8.141 10.656 1 97.94 158 VAL B CA 1
ATOM 2633 C C . VAL B 1 158 ? 9.32 -8.906 10.398 1 97.94 158 VAL B C 1
ATOM 2635 O O . VAL B 1 158 ? 9.75 -9.719 11.227 1 97.94 158 VAL B O 1
ATOM 2638 N N . ILE B 1 159 ? 9.828 -8.68 9.211 1 96.88 159 ILE B N 1
ATOM 2639 C CA . ILE B 1 159 ? 11.078 -9.305 8.797 1 96.88 159 ILE B CA 1
ATOM 2640 C C . ILE B 1 159 ? 12.227 -8.312 8.953 1 96.88 159 ILE B C 1
ATOM 2642 O O . ILE B 1 159 ? 12.156 -7.184 8.453 1 96.88 159 ILE B O 1
ATOM 2646 N N . ASP B 1 160 ? 13.32 -8.719 9.664 1 95.62 160 ASP B N 1
ATOM 2647 C CA . ASP B 1 160 ? 14.516 -7.926 9.914 1 95.62 160 ASP B CA 1
ATOM 2648 C C . ASP B 1 160 ? 14.156 -6.547 10.453 1 95.62 160 ASP B C 1
ATOM 2650 O O . ASP B 1 160 ? 14.797 -5.551 10.102 1 95.62 160 ASP B O 1
ATOM 2654 N N . ASN B 1 161 ? 13.117 -6.41 11.031 1 95.69 161 ASN B N 1
ATOM 2655 C CA . ASN B 1 161 ? 12.648 -5.219 11.727 1 95.69 161 ASN B CA 1
ATOM 2656 C C . ASN B 1 161 ? 12.305 -4.094 10.75 1 95.69 161 ASN B C 1
ATOM 2658 O O . ASN B 1 161 ? 12.203 -2.932 11.148 1 95.69 161 ASN B O 1
ATOM 2662 N N . GLN B 1 162 ? 12.211 -4.445 9.5 1 97.69 162 GLN B N 1
ATOM 2663 C CA . GLN B 1 162 ? 11.992 -3.35 8.562 1 97.69 162 GLN B CA 1
ATOM 2664 C C . GLN B 1 162 ? 10.891 -3.699 7.559 1 97.69 162 GLN B C 1
ATOM 2666 O O . GLN B 1 162 ? 10.086 -2.844 7.188 1 97.69 162 GLN B O 1
ATOM 2671 N N . VAL B 1 163 ? 10.867 -4.91 7.105 1 98.56 163 VAL B N 1
ATOM 2672 C CA . VAL B 1 163 ? 9.891 -5.328 6.102 1 98.56 163 VAL B CA 1
ATOM 2673 C C . VAL B 1 163 ? 8.664 -5.934 6.785 1 98.56 163 VAL B C 1
ATOM 2675 O O . VAL B 1 163 ? 8.797 -6.824 7.629 1 98.56 163 VAL B O 1
ATOM 2678 N N . VAL B 1 164 ? 7.484 -5.461 6.488 1 98.56 164 VAL B N 1
ATOM 2679 C CA . VAL B 1 164 ? 6.25 -5.973 7.078 1 98.56 164 VAL B CA 1
ATOM 2680 C C . VAL B 1 164 ? 5.582 -6.949 6.113 1 98.56 164 VAL B C 1
ATOM 2682 O O . VAL B 1 164 ? 5.375 -6.633 4.941 1 98.56 164 VAL B O 1
ATOM 2685 N N . CYS B 1 165 ? 5.34 -8.125 6.551 1 98.56 165 CYS B N 1
ATOM 2686 C CA . CYS B 1 165 ? 4.66 -9.164 5.781 1 98.56 165 CYS B CA 1
ATOM 2687 C C . CYS B 1 165 ? 3.211 -9.312 6.23 1 98.56 165 CYS B C 1
ATOM 2689 O O . CYS B 1 165 ? 2.945 -9.586 7.402 1 98.56 165 CYS B O 1
ATOM 2691 N N . LEU B 1 166 ? 2.287 -9.102 5.363 1 98.62 166 LEU B N 1
ATOM 2692 C CA . LEU B 1 166 ? 0.858 -9.164 5.645 1 98.62 166 LEU B CA 1
ATOM 2693 C C . LEU B 1 166 ? 0.172 -10.203 4.766 1 98.62 166 LEU B C 1
ATOM 2695 O O . LEU B 1 166 ? 0.315 -10.172 3.539 1 98.62 166 LEU B O 1
ATOM 2699 N N . THR B 1 167 ? -0.546 -11.094 5.355 1 98.69 167 THR B N 1
ATOM 2700 C CA . THR B 1 167 ? -1.306 -12.094 4.613 1 98.69 167 THR B CA 1
ATOM 2701 C C . THR B 1 167 ? -2.805 -11.844 4.75 1 98.69 167 THR B C 1
ATOM 2703 O O . THR B 1 167 ? -3.312 -11.664 5.859 1 98.69 167 THR B O 1
ATOM 2706 N N . TYR B 1 168 ? -3.479 -11.828 3.611 1 98.62 168 TYR B N 1
ATOM 2707 C CA . TYR B 1 168 ? -4.906 -11.539 3.566 1 98.62 168 TYR B CA 1
ATOM 2708 C C . TYR B 1 168 ? -5.664 -12.656 2.857 1 98.62 168 TYR B C 1
ATOM 2710 O O . TYR B 1 168 ? -5.199 -13.188 1.844 1 98.62 168 TYR B O 1
ATOM 2718 N N . GLN B 1 169 ? -6.793 -13 3.361 1 98.5 169 GLN B N 1
ATOM 2719 C CA . GLN B 1 169 ? -7.723 -13.922 2.719 1 98.5 169 GLN B CA 1
ATOM 2720 C C . GLN B 1 169 ? -8.875 -13.172 2.051 1 98.5 169 GLN B C 1
ATOM 2722 O O . GLN B 1 169 ? -9.445 -12.258 2.641 1 98.5 169 GLN B O 1
ATOM 2727 N N . TYR B 1 170 ? -9.164 -13.594 0.85 1 97.69 170 TYR B N 1
ATOM 2728 C CA . TYR B 1 170 ? -10.266 -12.984 0.111 1 97.69 170 TYR B CA 1
ATOM 2729 C C . TYR B 1 170 ? -11.602 -13.234 0.807 1 97.69 170 TYR B C 1
ATOM 2731 O O . TYR B 1 170 ? -11.891 -14.367 1.205 1 97.69 170 TYR B O 1
ATOM 2739 N N . LYS B 1 171 ? -12.445 -12.156 0.925 1 96.25 171 LYS B N 1
ATOM 2740 C CA . LYS B 1 171 ? -13.742 -12.312 1.581 1 96.25 171 LYS B CA 1
ATOM 2741 C C . LYS B 1 171 ? -14.883 -11.93 0.644 1 96.25 171 LYS B C 1
ATOM 2743 O O . LYS B 1 171 ? -16.047 -12.102 0.98 1 96.25 171 LYS B O 1
ATOM 2748 N N . GLY B 1 172 ? -14.555 -11.445 -0.498 1 90.44 172 GLY B N 1
ATOM 2749 C CA . GLY B 1 172 ? -15.586 -11.125 -1.469 1 90.44 172 GLY B CA 1
ATOM 2750 C C . GLY B 1 172 ? -15.602 -9.664 -1.873 1 90.44 172 GLY B C 1
ATOM 2751 O O . GLY B 1 172 ? -14.828 -8.859 -1.345 1 90.44 172 GLY B O 1
ATOM 2752 N N . GLU B 1 173 ? -16.484 -9.305 -2.855 1 83.25 173 GLU B N 1
ATOM 2753 C CA . GLU B 1 173 ? -16.672 -7.93 -3.307 1 83.25 173 GLU B CA 1
ATOM 2754 C C . GLU B 1 173 ? -17.562 -7.152 -2.346 1 83.25 173 GLU B C 1
ATOM 2756 O O . GLU B 1 173 ? -18.438 -7.73 -1.692 1 83.25 173 GLU B O 1
#

Foldseek 3Di:
DAAEEEEAEAEPVFARAAAVRDRVLDDPVSVVVRVVVVVVFQAEEEEPVVQVVCCVVVVHDPPLNHQYEYEYCDPPPPPPDHNYHYDNPPNLVVVVVCRVPGPHHYYYDDDAVVVQVCVQVVRHFKYKYWYAHDDPVHHHGRYDDHPDFDWDWDDWDDDPNGIIITMIGTDTD/DAAEEEEAEAEPVFARAAAVRDRVLDDPVSVVVRVVVVVVFQAEEEEPVVQVVCCVVVVHDPPLNHQYEYEYCDPPPPPPDHNYHYDNPPNLVVVVVCRVPGPHHYYYDDDAVVVQVCVQVVRHFKYKYWYAHDDPVHHHGRYDDHPDFDWDWDDWDDDPNGIIITMIGTDTD

Organism: NCBI:txid997884

InterPro domains:
  IPR002734 Bacterial bifunctional deaminase-reductase, C-terminal [PF01872] (4-164)
  IPR024072 Dihydrofolate reductase-like domain superfamily [G3DSA:3.40.430.10] (6-170)
  IPR024072 Dihydrofolate reductase-like domain superfamily [SSF53597] (3-170)
  IPR050765 Riboflavin Biosynthesis HTP Reductase [PTHR380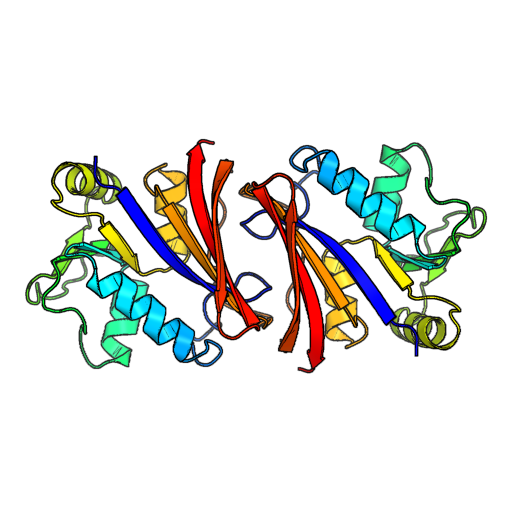11] (4-170)

Secondary structure (DSSP, 8-state):
-PPEEEEEEEETTSEEE-TT---TTS-HHHHHHHHHHHHT-SEEEEEHHHHHHHHHHHTS-S-TTSEEEEE-SS-------TTEEEE-SSHHHHHHHHHHH-SSPEEE---HHHHHHHHHTT---EEEEEEESEE-SSSEES----S-EEEEEEEEEEETTTEEEEEEEEEE-/---EEEEEEEETTSEEE-TT---TTS-HHHHHHHHHHHHT-SEEEEEHHHHHHHHHHHTS-S-TTSEEEEE-SS-------TTEEEE-SSHHHHHHHHHHH-SSPEEE---HHHHHHHHHTT---EEEEEEESEE-SSSEES----S-EEEEEEEEEEETTTEEEEEEEEEE-

=== Feature glossary ===
The record interleaves many kinds of information about one protein. Here is each kind framed as the question it answers.

Q: Are the domains correctly placed relative to each other?
A: Predicted aligned error is AlphaFold's pairwise confidence. Unlike pLDDT (per-residue), PAE is per-residue-pair and captures whether two parts of the structure are correctly placed relative to each other. Units are ångströms of expected positional error.

Q: Which residues are in helices, strands, or loops?
A: Eight-state secondary structure (DSSP): H is the canonical α-helix, G the tighter 3₁₀-helix, I the wider π-helix; E/B are β-structure, T and S are turns and bends, and '-' is everything else. DSSP derives these from the pattern of main-chain N–H···O=C hydrogen bonds, not from the sequence.

Q: What if only a Cα trace is available?
A: P-SEA three-state annotation labels each residue as helix, strand, or coil based purely on the geometry of the Cα trace. It serves as a fallback when the full backbone (and thus DSSP) is unavailable.

Q: What are the backbone torsion angles?
A: φ (phi) and ψ (psi) are the two rotatable backbone dihedrals per residue: φ is the C(i-1)–N–Cα–C torsion, ψ is the N–Cα–C–N(i+1) torsion, both in degrees on (−180°, 180°]. α-helical residues cluster near (−60°, −45°); β-strand residues near (−120°, +130°). A Ramachandran plot is simply a scatter of (φ, ψ) for every residue.

Q: What known structures does this most resemble?
A: Structural nearest neighbors (via Foldseek easy-search vs the PDB). Reported per hit: target PDB id, E-value, and alignment TM-score. A TM-score above ~0.5 is the conventional threshold for 'same fold'.

Q: What family and function is it annotated with?
A: Database cross-references. InterPro integrates a dozen domain/family signature databases into unified entries with residue-range hits. GO terms attach function/process/location labels with evidence codes. CATH codes position the fold in a four-level structural taxonomy. Organism is the NCBI-taxonomy species name.

Q: Which residues are buried vs exposed?
A: Solvent accessibility: the surface area of each residue that a 1.4 Å water probe can touch, in Å². When only backbone atoms are present the absolute values are lower than full-atom SASA (side chains contribute most of the area) and are flagged as backbone-only.

Q: What do the diagnostic plots show?
A: Three diagnostic plots accompany the record. The Cα contact map visualizes the tertiary structure as a 2D adjacency matrix (8 Å cutoff, sequence-local contacts suppressed). The Ramachandran plot shows the distribution of backbone (φ, ψ) torsions, with points in the α and β basins reflecting secondary structure content. The PAE plot shows AlphaFold's inter-residue confidence as a color matrix.

Q: What is the amino-acid chain?
A: The amino-acid sequence is the protein's primary structure: the linear order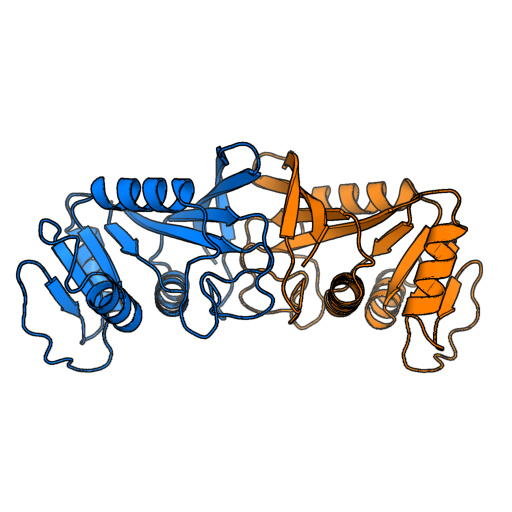 of residues from the N-terminus to the C-terminus, written in one-letter code. Everything else here — the 3D coordinates, the secondary structure, the domain annotations — is ultimately a consequence of this string.

Q: What do the rendered images show?
A: The six renders are orthographic views along the three Cartesian axes in both directions. Representation (cartoon, sticks, or surface) and color scheme (sequence-rainbow or by-chain) vary across proteins so the training set covers all the common visualization conventions.

Q: Where is each backbone atom in 3D?
A: The mmCIF table is the protein's shape written out atom by atom. For each backbone N, Cα, C, and carbonyl O, it records an (x, y, z) coordinate triple in Å plus the residue type, chain letter, and residue number.

Q: How mobile is each atom in the crystal?
A: For experimental (PDB) structures, the B-factor (temperature factor) quantifies the positional spread of each atom in the crystal — a combination of thermal vibration and static disorder — in units of Å². High B-factors mark flexible loops or poorly resolved regions; low B-factors mark the rigid, well-ordered core.

Q: How big and how compact is the whole molecule?
A: Three whole-structure scalars: the radius of gyration (RMS distance of Cα from centroid, in Å), the count of Cα–Cα contacts (pairs closer than 8 Å and separated by more than four residues in sequence — i.e. tertiary, not local, contacts), and the bounding-box dimensions. Together they distinguish compact globular folds from extended fibres or disordered chains.

Q: What does the local fold look like, residue by residue?
A: A 3Di character summarizes, for each residue, the relative orientation of the Cα frame of its nearest spatial neighbor. Because it encodes fold topology rather than chemistry, 3Di alignments detect remote structural similarity that sequence alignment misses.

Q: How confident is the AlphaFold model at each residue?
A: For AlphaFold models, the B-factor field carries pLDDT — the model's own estimate of local accuracy on a 0–100 scale. Regions with pLDDT<50 should be treated as essentially unmodeled; they often correspond to intrinsically disordered segments.